Protein AF-A0A1D2M118-F1 (afdb_monomer_lite)

pLDDT: mean 83.75, std 15.16, range [32.19, 97.94]

Radius of gyration: 24.69 Å; chains: 1; bounding box: 47×60×62 Å

Sequence (241 aa):
MDPKCFQNDHAISVCCNVHGFVPYFYALPTVPISEENFITIVQELEQKLNEKVSTAVLNDFSLVHVHDYITNGFKPVVRIEGVEFCKVENSIFHFPTSRNWNKKALVLKIFVALPMFVTVTAKIVDNISDPCSFQNFETSITNNIRFLTDQKVNIPGCTWLELPAGKHFLRNENDGAMERESHCQVELDIHFCDISKLANQPTEIPPLRVLSFDLECRLVGTDNKHGQVIQIGAVVSTYGA

InterPro domains:
  IPR006133 DNA-directed DNA polymerase, family B, exonuclease domain [PF03104] (135-240)
  IPR012337 Ribonuclease H-like superfamily [SSF53098] (11-237)
  IPR050240 DNA polymerase type-B [PTHR10322] (12-240)

Structure (mmCIF, N/CA/C/O backbone):
data_AF-A0A1D2M118-F1
#
_entry.id   AF-A0A1D2M118-F1
#
loop_
_atom_site.group_PDB
_atom_site.id
_atom_site.type_symbol
_atom_site.label_atom_id
_atom_site.label_alt_id
_atom_site.label_comp_id
_atom_site.label_asym_id
_atom_site.label_entity_id
_atom_site.label_seq_id
_atom_site.pdbx_PDB_ins_code
_atom_site.Cartn_x
_atom_site.Cartn_y
_atom_site.Cartn_z
_atom_site.occupancy
_atom_site.B_iso_or_equiv
_atom_site.auth_seq_id
_atom_site.auth_comp_id
_atom_site.auth_asym_id
_atom_site.auth_atom_id
_atom_site.pdbx_PDB_model_num
ATOM 1 N N . MET A 1 1 ? -2.838 -24.108 -22.788 1.00 33.09 1 MET A N 1
ATOM 2 C CA . MET A 1 1 ? -2.057 -22.901 -23.118 1.00 33.09 1 MET A CA 1
ATOM 3 C C . MET A 1 1 ? -0.880 -22.914 -22.179 1.00 33.09 1 MET A C 1
ATOM 5 O O . MET A 1 1 ? -1.125 -22.975 -20.980 1.00 33.09 1 MET A O 1
ATOM 9 N N . ASP A 1 2 ? 0.342 -22.969 -22.705 1.00 32.19 2 ASP A N 1
ATOM 10 C CA . ASP A 1 2 ? 1.537 -22.879 -21.866 1.00 32.19 2 ASP A CA 1
ATOM 11 C C . ASP A 1 2 ? 1.453 -21.624 -20.992 1.00 32.19 2 ASP A C 1
ATOM 13 O O . ASP A 1 2 ? 0.989 -20.583 -21.484 1.00 32.19 2 ASP A O 1
ATOM 17 N N . PRO A 1 3 ? 1.842 -21.700 -19.706 1.00 42.94 3 PRO A N 1
ATOM 18 C CA . PRO A 1 3 ? 1.973 -20.505 -18.894 1.00 42.94 3 PRO A CA 1
ATOM 19 C C . PRO A 1 3 ? 2.904 -19.575 -19.664 1.00 42.94 3 PRO A C 1
ATOM 21 O O . PRO A 1 3 ? 4.032 -19.953 -19.980 1.00 42.94 3 PRO A O 1
ATOM 24 N N . LYS A 1 4 ? 2.415 -18.387 -20.042 1.00 48.38 4 LYS A N 1
ATOM 25 C CA . LYS A 1 4 ? 3.256 -17.335 -20.614 1.00 48.38 4 LYS A CA 1
ATOM 26 C C . LYS A 1 4 ? 4.243 -16.932 -19.527 1.00 48.38 4 LYS A C 1
ATOM 28 O O . LYS A 1 4 ? 4.007 -15.995 -18.774 1.00 48.38 4 LYS A O 1
ATOM 33 N N . CYS A 1 5 ? 5.318 -17.693 -19.398 1.00 48.81 5 CYS A N 1
ATOM 34 C CA . CYS A 1 5 ? 6.431 -17.316 -18.573 1.00 48.81 5 CYS A CA 1
ATOM 35 C C . CYS A 1 5 ? 7.051 -16.123 -19.292 1.00 48.81 5 CYS A C 1
ATOM 37 O O . CYS A 1 5 ? 7.513 -16.249 -20.426 1.00 48.81 5 CYS A O 1
ATOM 39 N N . PHE A 1 6 ? 7.064 -14.952 -18.662 1.00 55.16 6 PHE A N 1
ATOM 40 C CA . PHE A 1 6 ? 7.761 -13.773 -19.192 1.00 55.16 6 PHE A CA 1
ATOM 41 C C . PHE A 1 6 ? 9.300 -13.933 -19.134 1.00 55.16 6 PHE A C 1
ATOM 43 O O . PHE A 1 6 ? 10.032 -12.952 -19.101 1.00 55.16 6 PHE A O 1
ATOM 50 N N . GLN A 1 7 ? 9.776 -15.183 -19.115 1.00 48.81 7 GLN A N 1
ATOM 51 C CA . GLN A 1 7 ? 11.165 -15.628 -19.146 1.00 48.81 7 GLN A CA 1
ATOM 52 C C . GLN A 1 7 ? 11.737 -15.767 -20.562 1.00 48.81 7 GLN A C 1
ATOM 54 O O . GLN A 1 7 ? 12.909 -16.097 -20.690 1.00 48.81 7 GLN A O 1
ATOM 59 N N . ASN A 1 8 ? 10.947 -15.567 -21.622 1.00 47.09 8 ASN A N 1
ATOM 60 C CA . ASN A 1 8 ? 11.464 -15.718 -22.984 1.00 47.09 8 ASN A CA 1
ATOM 61 C C . ASN A 1 8 ? 12.605 -14.719 -23.258 1.00 47.09 8 ASN A C 1
ATOM 63 O O . ASN A 1 8 ? 12.609 -13.624 -22.698 1.00 47.09 8 ASN A O 1
ATOM 67 N N . ASP A 1 9 ? 13.502 -15.067 -24.190 1.00 50.91 9 ASP A N 1
ATOM 68 C CA . ASP A 1 9 ? 14.686 -14.316 -24.674 1.00 50.91 9 ASP A CA 1
ATOM 69 C C . ASP A 1 9 ? 14.432 -12.847 -25.099 1.00 50.91 9 ASP A C 1
ATOM 71 O O . ASP A 1 9 ? 15.331 -12.114 -25.518 1.00 50.91 9 ASP A O 1
ATOM 75 N N . HIS A 1 10 ? 13.189 -12.385 -24.999 1.00 60.66 10 HIS A N 1
ATOM 76 C CA . HIS A 1 10 ? 12.755 -11.021 -25.215 1.00 60.66 10 HIS A CA 1
ATOM 77 C C . HIS A 1 10 ? 12.141 -10.482 -23.921 1.00 60.66 10 HIS A C 1
ATOM 79 O O . HIS A 1 10 ? 11.034 -10.859 -23.547 1.00 60.66 10 HIS A O 1
ATOM 85 N N . ALA A 1 11 ? 12.849 -9.568 -23.252 1.00 75.94 11 ALA A N 1
ATOM 86 C CA . ALA A 1 11 ? 12.352 -8.865 -22.071 1.00 75.94 11 ALA A CA 1
ATOM 87 C C . ALA A 1 11 ? 11.036 -8.128 -22.391 1.00 75.94 11 ALA A C 1
ATOM 89 O O . ALA A 1 11 ? 11.057 -7.116 -23.102 1.00 75.94 11 ALA A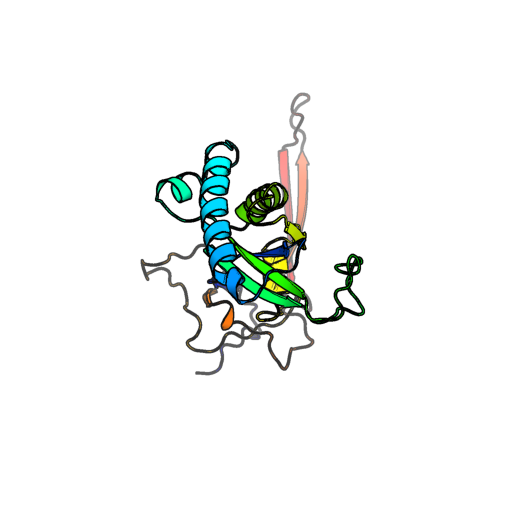 O 1
ATOM 90 N N . ILE A 1 12 ? 9.909 -8.635 -21.878 1.00 87.88 12 ILE A N 1
ATOM 91 C CA . ILE A 1 12 ? 8.587 -8.009 -22.002 1.00 87.88 12 ILE A CA 1
ATOM 92 C C . ILE A 1 12 ? 8.337 -7.135 -20.774 1.00 87.88 12 ILE A C 1
ATOM 94 O O . ILE A 1 12 ? 8.438 -7.607 -19.642 1.00 87.88 12 ILE A O 1
ATOM 98 N N . SER A 1 13 ? 7.981 -5.867 -20.981 1.00 91.19 13 SER A N 1
ATOM 99 C CA . SER A 1 13 ? 7.567 -4.991 -19.881 1.00 91.19 13 SER A CA 1
ATOM 100 C C . SER A 1 13 ? 6.125 -5.285 -19.460 1.00 91.19 13 SER A C 1
ATOM 102 O O . SER A 1 13 ? 5.216 -5.317 -20.294 1.00 91.19 13 SER A O 1
ATOM 104 N N . VAL A 1 14 ? 5.914 -5.482 -18.157 1.00 92.00 14 VAL A N 1
ATOM 105 C CA . VAL A 1 14 ? 4.612 -5.823 -17.570 1.00 92.00 14 VAL A CA 1
ATOM 106 C C . VAL A 1 14 ? 4.238 -4.785 -16.514 1.00 92.00 14 VAL A C 1
ATOM 108 O O . VAL A 1 14 ? 4.998 -4.557 -15.574 1.00 92.00 14 VAL A O 1
ATOM 111 N N . CYS A 1 15 ? 3.059 -4.183 -16.655 1.00 93.69 15 CYS A N 1
ATOM 112 C CA . CYS A 1 15 ? 2.398 -3.399 -15.619 1.00 93.69 15 CYS A CA 1
ATOM 113 C C . CYS A 1 15 ? 1.314 -4.266 -14.965 1.00 93.69 15 CYS A C 1
ATOM 115 O O . CYS A 1 15 ? 0.449 -4.815 -15.646 1.00 93.69 15 CYS A O 1
ATOM 117 N N . CYS A 1 16 ? 1.383 -4.419 -13.645 1.00 93.44 16 CYS A N 1
ATOM 118 C CA . CYS A 1 16 ? 0.435 -5.203 -12.863 1.00 93.44 16 CYS A CA 1
ATOM 119 C C . CYS A 1 16 ? -0.223 -4.291 -11.827 1.00 93.44 16 CYS A C 1
ATOM 121 O O . CYS A 1 16 ? 0.423 -3.865 -10.867 1.00 93.44 16 CYS A O 1
ATOM 123 N N . ASN A 1 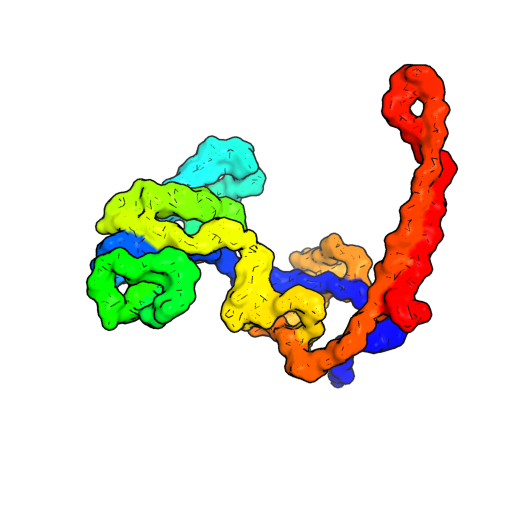17 ? -1.501 -3.994 -12.031 1.00 94.12 17 ASN A N 1
ATOM 124 C CA . ASN A 1 17 ? -2.325 -3.226 -11.112 1.00 94.12 17 ASN A CA 1
ATOM 125 C C . ASN A 1 17 ? -2.912 -4.169 -10.057 1.00 94.12 17 ASN A C 1
ATOM 127 O O . ASN A 1 17 ? -3.677 -5.082 -10.376 1.00 94.12 17 ASN A O 1
ATOM 131 N N . VAL A 1 18 ? -2.543 -3.960 -8.792 1.00 94.00 18 VAL A N 1
ATOM 132 C CA . VAL A 1 18 ? -2.997 -4.798 -7.676 1.00 94.00 18 VAL A CA 1
ATOM 133 C C . VAL A 1 18 ? -4.102 -4.092 -6.897 1.00 94.00 18 VAL A C 1
ATOM 135 O O . VAL A 1 18 ? -3.904 -2.993 -6.382 1.00 94.00 18 VAL A O 1
ATOM 138 N N . HIS A 1 19 ? -5.251 -4.754 -6.762 1.00 93.25 19 HIS A N 1
ATOM 139 C CA . HIS A 1 19 ? -6.473 -4.188 -6.183 1.00 93.25 19 HIS A CA 1
ATOM 140 C C . HIS A 1 19 ? -6.886 -4.853 -4.874 1.00 93.25 19 HIS A C 1
ATOM 142 O O . HIS A 1 19 ? -6.500 -5.983 -4.574 1.00 93.25 19 HIS A O 1
ATOM 148 N N . GLY A 1 20 ? -7.738 -4.164 -4.112 1.00 92.81 20 GLY A N 1
ATOM 149 C CA . GLY A 1 20 ? -8.412 -4.710 -2.927 1.00 92.81 20 GLY A CA 1
ATOM 150 C C . GLY A 1 20 ? -7.605 -4.649 -1.627 1.00 92.81 20 GLY A C 1
ATOM 151 O O . GLY A 1 20 ? -8.122 -5.027 -0.575 1.00 92.81 20 GLY A O 1
ATOM 152 N N . PHE A 1 21 ? -6.366 -4.150 -1.660 1.00 94.62 21 PHE A N 1
ATOM 153 C CA . PHE A 1 21 ? -5.579 -3.944 -0.449 1.00 94.62 21 PHE A CA 1
ATOM 154 C C . PHE A 1 21 ? -6.014 -2.663 0.272 1.00 94.62 21 PHE A C 1
ATOM 156 O O . PHE A 1 21 ? -5.840 -1.559 -0.243 1.00 94.62 21 PHE A O 1
ATOM 163 N N . VAL A 1 22 ? -6.573 -2.811 1.473 1.00 94.75 22 VAL A N 1
ATOM 164 C CA . VAL A 1 22 ? -7.069 -1.684 2.274 1.00 94.75 22 VAL A CA 1
ATOM 165 C C . VAL A 1 22 ? -6.002 -1.264 3.292 1.00 94.75 22 VAL A C 1
ATOM 167 O O . VAL A 1 22 ? -5.586 -2.108 4.092 1.00 94.75 22 VAL A O 1
ATOM 170 N N . PRO A 1 23 ? -5.578 0.013 3.309 1.00 95.12 23 PRO A N 1
ATOM 171 C CA . PRO A 1 23 ? -4.625 0.523 4.289 1.00 95.12 23 PRO A CA 1
ATOM 172 C C . PRO A 1 23 ? -5.112 0.338 5.726 1.00 95.12 23 PRO A C 1
ATOM 174 O O . PRO A 1 23 ? -6.297 0.498 6.024 1.00 95.12 23 PRO A O 1
ATOM 177 N N . TYR A 1 24 ? -4.189 0.046 6.640 1.00 95.31 24 TYR A N 1
ATOM 178 C CA . TYR A 1 24 ? -4.510 -0.103 8.055 1.00 95.31 24 TYR A CA 1
ATOM 179 C C . TYR A 1 24 ? -3.331 0.245 8.967 1.00 95.31 24 TYR A C 1
ATOM 181 O O . TYR A 1 24 ? -2.169 0.224 8.557 1.00 95.31 24 TYR A O 1
ATOM 189 N N . PHE A 1 25 ? -3.647 0.500 10.233 1.00 93.81 25 PHE A N 1
ATOM 190 C CA . PHE A 1 25 ? -2.689 0.606 11.334 1.00 93.81 25 PHE A CA 1
ATOM 191 C C . PHE A 1 25 ? -3.264 -0.050 12.595 1.00 93.81 25 PHE A C 1
ATOM 193 O O . PHE A 1 25 ? -4.415 -0.499 12.599 1.00 93.81 25 PHE A O 1
ATOM 200 N N . TYR A 1 26 ? -2.459 -0.135 13.653 1.00 91.62 26 TYR A N 1
ATOM 201 C CA . TYR A 1 26 ? -2.864 -0.767 14.904 1.00 91.62 26 TYR A CA 1
ATOM 202 C C . TYR A 1 26 ? -3.033 0.262 16.021 1.00 91.62 26 TYR A C 1
ATOM 204 O O . TYR A 1 26 ? -2.269 1.220 16.118 1.00 91.62 26 TYR A O 1
ATOM 212 N N . ALA A 1 27 ? -4.011 0.036 16.891 1.00 90.06 27 ALA A N 1
ATOM 213 C CA . ALA A 1 27 ? -4.242 0.824 18.093 1.00 90.06 27 ALA A CA 1
ATOM 214 C C . ALA A 1 27 ? -4.505 -0.109 19.280 1.00 90.06 27 ALA A C 1
ATOM 216 O O . ALA A 1 27 ? -5.357 -0.995 19.219 1.00 90.06 27 ALA A O 1
ATOM 217 N N . LEU A 1 28 ? -3.766 0.076 20.369 1.00 86.56 28 LEU A N 1
ATOM 218 C CA . LEU A 1 28 ? -3.908 -0.710 21.591 1.00 86.56 28 LEU A CA 1
ATOM 219 C C . LEU A 1 28 ? -4.746 0.064 22.617 1.00 86.56 28 LEU A C 1
ATOM 221 O O . LEU A 1 28 ? -4.373 1.185 22.961 1.00 86.56 28 LEU A O 1
ATOM 225 N N . PRO A 1 29 ? -5.833 -0.511 23.153 1.00 85.19 29 PRO A N 1
ATOM 226 C CA . PRO A 1 29 ? -6.550 0.073 24.282 1.00 85.19 29 PRO A CA 1
ATOM 227 C C . PRO A 1 29 ? -5.652 0.163 25.525 1.00 85.19 29 PRO A C 1
ATOM 229 O O . PRO A 1 29 ? -4.962 -0.793 25.877 1.00 85.19 29 PRO A O 1
ATOM 232 N N . THR A 1 30 ? -5.678 1.287 26.242 1.00 81.69 30 THR A N 1
ATOM 233 C CA . THR A 1 30 ? -4.885 1.459 27.479 1.00 81.69 30 THR A CA 1
ATOM 234 C C . THR A 1 30 ? -5.447 0.683 28.678 1.00 81.69 30 THR A C 1
ATOM 236 O O . THR A 1 30 ? -4.761 0.513 29.695 1.00 81.69 30 THR A O 1
ATOM 239 N N . VAL A 1 31 ? -6.695 0.221 28.567 1.00 79.12 31 VAL A N 1
ATOM 240 C CA . VAL A 1 31 ? -7.429 -0.573 29.556 1.00 79.12 31 VAL A CA 1
ATOM 241 C C . VAL A 1 31 ? -7.991 -1.814 28.854 1.00 79.12 31 VAL A C 1
ATOM 243 O O . VAL A 1 31 ? -8.460 -1.689 27.722 1.00 79.12 31 VAL A O 1
ATOM 246 N N . PRO A 1 32 ? -7.963 -3.003 29.492 1.00 75.50 32 PRO A N 1
ATOM 247 C CA . PRO A 1 32 ? -8.576 -4.192 28.922 1.00 75.50 32 PRO A CA 1
ATOM 248 C C . PRO A 1 32 ? -10.040 -3.976 28.539 1.00 75.50 32 PRO A C 1
ATOM 250 O O . PRO A 1 32 ? -10.849 -3.581 29.377 1.00 75.50 32 PRO A O 1
ATOM 253 N N . ILE A 1 33 ? -10.376 -4.288 27.290 1.00 77.50 33 ILE A N 1
ATOM 254 C CA . ILE A 1 33 ? -11.760 -4.338 26.821 1.00 77.50 33 ILE A CA 1
ATOM 255 C C . ILE A 1 33 ? -12.294 -5.748 27.093 1.00 77.50 33 ILE A C 1
ATOM 257 O O . ILE A 1 33 ? -11.670 -6.731 26.690 1.00 77.50 33 ILE A O 1
ATOM 261 N N . SER A 1 34 ? -13.424 -5.856 27.796 1.00 78.31 34 SER A N 1
ATOM 262 C CA . SER A 1 34 ? -14.125 -7.132 27.964 1.00 78.31 34 SER A CA 1
ATOM 263 C C . SER A 1 34 ? -14.760 -7.574 26.644 1.00 78.31 34 SER A C 1
ATOM 265 O O . SER A 1 34 ? -15.209 -6.741 25.858 1.00 78.31 34 SER A O 1
ATOM 267 N N . GLU A 1 35 ? -14.847 -8.886 26.414 1.00 77.94 35 GLU A N 1
ATOM 268 C CA . GLU A 1 35 ? -15.464 -9.441 25.198 1.00 77.94 35 GLU A CA 1
ATOM 269 C C . GLU A 1 35 ? -16.919 -8.977 25.020 1.00 77.94 35 GLU A C 1
ATOM 271 O O . GLU A 1 35 ? -17.329 -8.653 23.909 1.00 77.94 35 GLU A O 1
ATOM 276 N N . GLU A 1 36 ? -17.672 -8.851 26.119 1.00 81.94 36 GLU A N 1
ATOM 277 C CA . GLU A 1 36 ? -19.070 -8.393 26.115 1.00 81.94 36 GLU A CA 1
ATOM 278 C C . GLU A 1 36 ? -19.231 -6.956 25.598 1.00 81.94 36 GLU A C 1
ATOM 280 O O . GLU A 1 36 ? -20.175 -6.662 24.869 1.00 81.94 36 GLU A O 1
ATOM 285 N N . ASN A 1 37 ? -18.292 -6.064 25.932 1.00 83.81 37 ASN A N 1
ATOM 286 C CA . ASN A 1 37 ? -18.357 -4.653 25.541 1.00 83.81 37 ASN A CA 1
ATOM 287 C C . ASN A 1 37 ? -17.619 -4.364 24.230 1.00 83.81 37 ASN A C 1
ATOM 289 O O . ASN A 1 37 ? -17.711 -3.251 23.710 1.00 83.81 37 ASN A O 1
ATOM 293 N N . PHE A 1 38 ? -16.879 -5.337 23.695 1.00 85.62 38 PHE A N 1
ATOM 294 C CA . PHE A 1 38 ? -16.002 -5.138 22.547 1.00 85.62 38 PHE A CA 1
ATOM 295 C C . PHE A 1 38 ? -16.752 -4.622 21.319 1.00 85.62 38 PHE A C 1
ATOM 297 O O . PHE A 1 38 ? -16.343 -3.630 20.721 1.00 85.62 38 PHE A O 1
ATOM 304 N N . ILE A 1 39 ? -17.870 -5.264 20.974 1.00 87.81 39 ILE A N 1
ATOM 305 C CA . ILE A 1 39 ? -18.662 -4.909 19.790 1.00 87.81 39 ILE A CA 1
ATOM 306 C C . ILE A 1 39 ? -19.190 -3.477 19.913 1.00 87.81 39 ILE A C 1
ATOM 308 O O . ILE A 1 39 ? -19.024 -2.687 18.987 1.00 87.81 39 ILE A O 1
ATOM 312 N N . THR A 1 40 ? -19.761 -3.127 21.067 1.00 90.44 40 THR A N 1
ATOM 313 C CA . THR A 1 40 ? -20.303 -1.788 21.332 1.00 90.44 40 THR A CA 1
ATOM 314 C C . THR A 1 40 ? -19.212 -0.722 21.259 1.00 90.44 40 THR A C 1
ATOM 316 O O . THR A 1 40 ? -19.365 0.266 20.548 1.00 90.44 40 THR A O 1
ATOM 319 N N . ILE A 1 41 ? -18.068 -0.955 21.913 1.00 88.31 41 ILE A N 1
ATOM 320 C CA . ILE A 1 41 ? -16.928 -0.027 21.902 1.00 88.31 41 ILE A CA 1
ATOM 321 C C . ILE A 1 41 ? -16.395 0.179 20.482 1.00 88.31 41 ILE A C 1
ATOM 323 O O . ILE A 1 41 ? -16.096 1.307 20.094 1.00 88.31 41 ILE A O 1
ATOM 327 N N . VAL A 1 42 ? -16.276 -0.894 19.697 1.00 91.06 42 VAL A N 1
ATOM 328 C CA . VAL A 1 42 ? -15.803 -0.816 18.311 1.00 91.06 42 VAL A CA 1
ATOM 329 C C . VAL A 1 42 ? -16.779 -0.032 17.435 1.00 91.06 42 VAL A C 1
ATOM 331 O O . VAL A 1 42 ? -16.337 0.815 16.661 1.00 91.06 42 VAL A O 1
ATOM 334 N N . GLN A 1 43 ? -18.086 -0.260 17.577 1.00 91.88 43 GLN A N 1
ATOM 335 C CA . GLN A 1 43 ? -19.113 0.469 16.827 1.00 91.88 43 GLN A CA 1
ATOM 336 C C . GLN A 1 43 ? -19.120 1.965 17.167 1.00 91.88 43 GLN A C 1
ATOM 338 O O . GLN A 1 43 ? -19.115 2.802 16.261 1.00 91.88 43 GLN A O 1
ATOM 343 N N . GLU A 1 44 ? -19.067 2.311 18.456 1.00 92.94 44 GLU A N 1
ATOM 344 C CA . GLU A 1 44 ? -18.979 3.703 18.912 1.00 92.94 44 GLU A CA 1
ATOM 345 C C . GLU A 1 44 ? -17.694 4.381 18.418 1.00 92.94 44 GLU A C 1
ATOM 347 O O . GLU A 1 44 ? -17.724 5.522 17.945 1.00 92.94 44 GLU A O 1
ATOM 352 N N . LEU A 1 45 ? -16.559 3.677 18.483 1.00 92.88 45 LEU A N 1
ATOM 353 C CA . LEU A 1 45 ? -15.279 4.179 17.997 1.00 92.88 45 LEU A CA 1
ATOM 354 C C . LEU A 1 45 ? -15.303 4.402 16.482 1.00 92.88 45 LEU A C 1
ATOM 356 O O . LEU A 1 45 ? -14.858 5.450 16.019 1.00 92.88 45 LEU A O 1
ATOM 360 N N . GLU A 1 46 ? -15.827 3.452 15.707 1.00 94.75 46 GLU A N 1
ATOM 361 C CA . GLU A 1 46 ? -15.926 3.561 14.251 1.00 94.75 46 GLU A CA 1
ATOM 362 C C . GLU A 1 46 ? -16.796 4.754 13.838 1.00 94.75 46 GLU A C 1
ATOM 364 O O . GLU A 1 46 ? -16.402 5.523 12.955 1.00 94.75 46 GLU A O 1
ATOM 369 N N . GLN A 1 47 ? -17.941 4.957 14.496 1.00 94.31 47 GLN A N 1
ATOM 370 C CA . GLN A 1 47 ? -18.797 6.117 14.250 1.00 94.31 47 GLN A CA 1
ATOM 371 C C . GLN A 1 47 ? -18.054 7.424 14.563 1.00 94.31 47 GLN A C 1
ATOM 373 O O . GLN A 1 47 ? -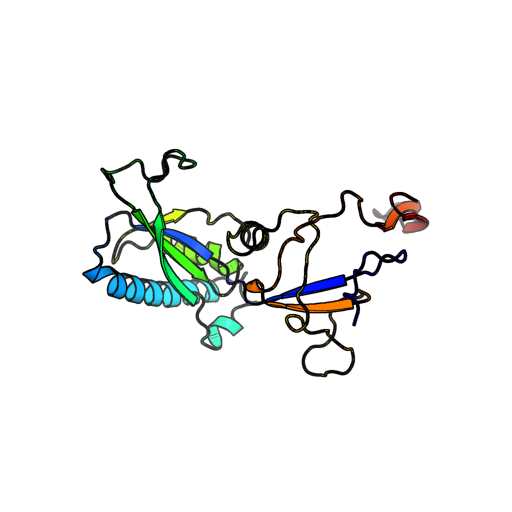17.952 8.310 13.711 1.00 94.31 47 GLN A O 1
ATOM 378 N N . LYS A 1 48 ? -17.467 7.519 15.760 1.00 95.00 48 LYS A N 1
ATOM 379 C CA . LYS A 1 48 ? -16.756 8.714 16.228 1.00 95.00 48 LYS A CA 1
ATOM 380 C C . LYS A 1 48 ? -15.554 9.059 15.351 1.00 95.00 48 LYS A C 1
ATOM 382 O O . LYS A 1 48 ? -15.296 10.236 15.091 1.00 95.00 48 LYS A O 1
ATOM 387 N N . LEU A 1 49 ? -14.808 8.052 14.894 1.00 95.81 49 LEU A N 1
ATOM 388 C CA . LEU A 1 49 ? -13.694 8.255 13.975 1.00 95.81 49 LEU A CA 1
ATOM 389 C C . LEU A 1 49 ? -14.183 8.732 12.614 1.00 95.81 49 LEU A C 1
ATOM 391 O O . LEU A 1 49 ? -13.619 9.687 12.092 1.00 95.81 49 LEU A O 1
ATOM 395 N N . ASN A 1 50 ? -15.241 8.141 12.060 1.00 96.56 50 ASN A N 1
ATOM 396 C CA . ASN A 1 50 ? -15.787 8.597 10.785 1.00 96.56 50 ASN A CA 1
ATOM 397 C C . ASN A 1 50 ? -16.236 10.066 10.841 1.00 96.56 50 ASN A C 1
ATOM 399 O O . ASN A 1 50 ? -15.888 10.831 9.943 1.00 96.56 50 ASN A O 1
ATOM 403 N N . GLU A 1 51 ? -16.915 10.494 11.907 1.00 95.75 51 GLU A N 1
ATOM 404 C CA . GLU A 1 51 ? -17.335 11.892 12.095 1.00 95.75 51 GLU A CA 1
ATOM 405 C C . GLU A 1 51 ? -16.133 12.850 12.223 1.00 95.75 51 GLU A C 1
ATOM 407 O O . GLU A 1 51 ? -16.029 13.853 11.503 1.00 95.75 51 GLU A O 1
ATOM 412 N N . LYS A 1 52 ? -15.184 12.532 13.117 1.00 96.19 52 LYS A N 1
ATOM 413 C CA . LYS A 1 52 ? -14.022 13.393 13.386 1.00 96.19 52 LYS A CA 1
ATOM 414 C C . LYS A 1 52 ? -13.040 13.446 12.219 1.00 96.19 52 LYS A C 1
ATOM 416 O O . LYS A 1 52 ? -12.532 14.523 11.918 1.00 96.19 52 LYS A O 1
ATOM 421 N N . VAL A 1 53 ? -12.766 12.313 11.569 1.00 96.31 53 VAL A N 1
ATOM 422 C CA . VAL A 1 53 ? -11.852 12.244 10.419 1.00 96.31 53 VAL A CA 1
ATOM 423 C C . VAL A 1 53 ? -12.454 12.992 9.238 1.00 96.31 53 VAL A C 1
ATOM 425 O O . VAL A 1 53 ? -11.755 13.803 8.644 1.00 96.31 53 VAL A O 1
ATOM 428 N N . SER A 1 54 ? -13.746 12.809 8.948 1.00 96.38 54 SER A N 1
ATOM 429 C CA . SER A 1 54 ? -14.424 13.556 7.878 1.00 96.38 54 SER A CA 1
ATOM 430 C C . SER A 1 54 ? -14.322 15.064 8.101 1.00 96.38 54 SER A C 1
ATOM 432 O O . SER A 1 54 ? -13.918 15.799 7.205 1.00 96.38 54 SER A O 1
ATOM 434 N N . THR A 1 55 ? -14.589 15.521 9.328 1.00 96.19 55 THR A N 1
ATOM 435 C CA . THR A 1 55 ? -14.460 16.940 9.695 1.00 96.19 55 THR A CA 1
ATOM 436 C C . THR A 1 55 ? -13.021 17.442 9.551 1.00 96.19 55 THR A C 1
ATOM 438 O O . THR A 1 55 ? -12.791 18.523 9.014 1.00 96.19 55 THR A O 1
ATOM 441 N N . ALA A 1 56 ? -12.034 16.665 10.006 1.00 95.56 56 ALA A N 1
ATOM 442 C CA . ALA A 1 56 ? -10.625 17.040 9.904 1.00 95.56 56 ALA A CA 1
ATOM 443 C C . ALA A 1 56 ? -10.147 17.123 8.447 1.00 95.56 56 ALA A C 1
ATOM 445 O O . ALA A 1 56 ? -9.427 18.055 8.107 1.00 95.56 56 ALA A O 1
ATOM 446 N N . VAL A 1 57 ? -10.573 16.189 7.590 1.00 95.06 57 VAL A N 1
ATOM 447 C CA . VAL A 1 57 ? -10.236 16.175 6.158 1.00 95.06 57 VAL A CA 1
ATOM 448 C C . VAL A 1 57 ? -10.841 17.382 5.444 1.00 95.06 57 VAL A C 1
ATOM 450 O O . VAL A 1 57 ? -10.131 18.062 4.709 1.00 95.06 57 VAL A O 1
ATOM 453 N N . LEU A 1 58 ? -12.117 17.692 5.696 1.00 94.94 58 LEU A N 1
ATOM 454 C CA . LEU A 1 58 ? -12.798 18.839 5.083 1.00 94.94 58 LEU A CA 1
ATOM 455 C C . LEU A 1 58 ? -12.217 20.193 5.527 1.00 94.94 58 LEU A C 1
ATOM 457 O O . LEU A 1 58 ? -12.234 21.149 4.758 1.00 94.94 58 LEU A O 1
ATOM 461 N N . ASN A 1 59 ? -11.667 20.275 6.740 1.00 95.06 59 ASN A N 1
ATOM 462 C CA . ASN A 1 59 ? -11.020 21.489 7.246 1.00 95.06 59 ASN A CA 1
ATOM 463 C C . ASN A 1 59 ? -9.559 21.650 6.788 1.00 95.06 59 ASN A C 1
ATOM 465 O O . ASN A 1 59 ? -8.977 22.720 6.971 1.00 95.06 59 ASN A O 1
ATOM 469 N N . ASP A 1 60 ? -8.948 20.608 6.223 1.00 93.75 60 ASP A N 1
ATOM 470 C CA . ASP A 1 60 ? -7.566 20.642 5.754 1.00 93.75 60 ASP A CA 1
ATOM 471 C C . ASP A 1 60 ? -7.507 20.999 4.262 1.00 93.75 60 ASP A C 1
ATOM 473 O O . ASP A 1 60 ? -7.837 20.198 3.383 1.00 93.75 60 ASP A O 1
ATOM 477 N N . PHE A 1 61 ? -7.036 22.213 3.965 1.00 91.81 61 PHE A N 1
ATOM 478 C CA . PHE A 1 61 ? -6.878 22.703 2.594 1.00 91.81 61 PHE A CA 1
ATOM 479 C C . PHE A 1 61 ? -5.871 21.892 1.763 1.00 91.81 61 PHE A C 1
ATOM 481 O O . PHE A 1 61 ? -5.961 21.885 0.536 1.00 91.81 61 PHE A O 1
ATOM 488 N N . SER A 1 62 ? -4.927 21.183 2.391 1.00 92.38 62 SER A N 1
ATOM 489 C CA . SER A 1 62 ? -3.992 20.309 1.668 1.00 92.38 62 SER A CA 1
ATOM 490 C C . SER A 1 62 ? -4.661 19.032 1.137 1.00 92.38 62 SER A C 1
ATOM 492 O O . SER A 1 62 ? -4.144 18.387 0.222 1.00 92.38 62 SER A O 1
ATOM 494 N N . LEU A 1 63 ? -5.848 18.697 1.656 1.00 91.25 63 LEU A N 1
ATOM 495 C CA . LEU A 1 63 ? -6.622 17.503 1.319 1.00 91.25 63 LEU A CA 1
ATOM 496 C C . LEU A 1 63 ? -7.819 17.794 0.400 1.00 91.25 63 LEU A C 1
ATOM 498 O O . LEU A 1 63 ? -8.669 16.928 0.218 1.00 91.25 63 LEU A O 1
ATOM 502 N N . VAL A 1 64 ? -7.877 18.972 -0.233 1.00 92.06 64 VAL A N 1
ATOM 503 C CA . VAL A 1 64 ? -8.988 19.370 -1.127 1.00 92.06 64 VAL A CA 1
ATOM 504 C C . VAL A 1 64 ? -9.276 18.338 -2.222 1.00 92.06 64 VAL A C 1
ATOM 506 O O . VAL A 1 64 ? -10.432 18.069 -2.526 1.00 92.06 64 VAL A O 1
ATOM 509 N N . HIS A 1 65 ? -8.245 17.690 -2.766 1.00 91.31 65 HIS A N 1
ATOM 510 C CA . HIS A 1 65 ? -8.382 16.667 -3.809 1.00 91.31 65 HIS A CA 1
ATOM 511 C C . HIS A 1 65 ? -9.149 15.403 -3.366 1.00 91.31 65 HIS A C 1
ATOM 513 O O . HIS A 1 65 ? -9.528 14.603 -4.215 1.00 91.31 65 HIS A O 1
ATOM 519 N N . VAL A 1 66 ? -9.388 15.215 -2.061 1.00 92.94 66 VAL A N 1
ATOM 520 C CA . VAL A 1 66 ? -10.215 14.125 -1.513 1.00 92.94 66 VAL A CA 1
ATOM 521 C C . VAL A 1 66 ? -11.478 14.620 -0.805 1.00 92.94 66 VAL A C 1
ATOM 523 O O . VAL A 1 66 ? -12.187 13.820 -0.197 1.00 92.94 66 VAL A O 1
ATOM 526 N N . HIS A 1 67 ? -11.805 15.915 -0.880 1.00 93.06 67 HIS A N 1
ATOM 527 C CA . HIS A 1 67 ? -13.047 16.437 -0.295 1.00 93.06 67 HIS A CA 1
ATOM 528 C C . HIS A 1 67 ? -14.276 15.800 -0.936 1.00 93.06 67 HIS A C 1
ATOM 530 O O . HIS A 1 67 ? -15.177 15.389 -0.209 1.00 93.06 67 HIS A O 1
ATOM 536 N N . ASP A 1 68 ? -14.258 15.610 -2.258 1.00 93.75 68 ASP A N 1
ATOM 537 C CA . ASP A 1 68 ? -15.341 14.959 -3.003 1.00 93.75 68 ASP A CA 1
ATOM 538 C C . ASP A 1 68 ? -15.636 13.542 -2.499 1.00 93.75 68 ASP A C 1
ATOM 540 O O . ASP A 1 68 ? -16.780 13.095 -2.495 1.00 93.75 68 ASP A O 1
ATOM 544 N N . TYR A 1 69 ? -14.622 12.823 -2.012 1.00 93.25 69 TYR A N 1
ATOM 545 C CA . TYR A 1 69 ? -14.824 11.508 -1.407 1.00 93.25 69 TYR A CA 1
ATOM 546 C C . TYR A 1 69 ? -15.702 11.615 -0.148 1.00 93.25 69 TYR A C 1
ATOM 548 O O . TYR A 1 69 ? -16.663 10.869 0.026 1.00 93.25 69 TYR A O 1
ATOM 556 N N . ILE A 1 70 ? -15.422 12.585 0.720 1.00 94.50 70 ILE A N 1
ATOM 557 C CA . ILE A 1 70 ? -16.181 12.773 1.961 1.00 94.50 70 ILE A CA 1
ATOM 558 C C . ILE A 1 70 ? -17.572 13.361 1.681 1.00 94.50 70 ILE A C 1
ATOM 560 O O . ILE A 1 70 ? -18.556 12.903 2.260 1.00 94.50 70 ILE A O 1
ATOM 564 N N . THR A 1 71 ? -17.689 14.341 0.781 1.00 93.06 71 THR A N 1
ATOM 565 C CA . THR A 1 71 ? -18.974 14.995 0.469 1.00 93.06 71 THR A CA 1
ATOM 566 C C . THR A 1 71 ? -19.955 14.063 -0.243 1.00 93.06 71 THR A C 1
ATOM 568 O O . THR A 1 71 ? -21.159 14.181 -0.026 1.00 93.06 71 THR A O 1
ATOM 571 N N . ASN A 1 72 ? -19.460 13.080 -1.001 1.00 94.69 72 ASN A N 1
ATOM 572 C CA . ASN A 1 72 ? -20.274 12.006 -1.581 1.00 94.69 72 ASN A CA 1
ATOM 573 C C . ASN A 1 72 ? -20.726 10.946 -0.554 1.00 94.69 72 ASN A C 1
ATOM 575 O O . ASN A 1 72 ? -21.372 9.964 -0.919 1.00 94.69 72 ASN A O 1
ATOM 579 N N . GLY A 1 73 ? -20.411 11.129 0.732 1.00 91.75 73 GLY A N 1
ATOM 580 C CA . GLY A 1 73 ? -20.868 10.264 1.819 1.00 91.75 73 GLY A CA 1
ATOM 581 C C . GLY A 1 73 ? -20.030 9.002 2.018 1.00 91.75 73 GLY A C 1
ATOM 582 O O . GLY A 1 73 ? -20.456 8.097 2.741 1.00 91.75 73 GLY A O 1
ATOM 583 N N . PHE A 1 74 ? -18.846 8.912 1.405 1.00 94.56 74 PHE A N 1
ATOM 584 C CA . PHE A 1 74 ? -17.958 7.782 1.643 1.00 94.56 74 PHE A CA 1
ATOM 585 C C . PHE A 1 74 ? -17.281 7.887 3.013 1.00 94.56 74 PHE A C 1
ATOM 587 O O . PHE A 1 74 ? -16.838 8.948 3.455 1.00 94.56 74 PHE A O 1
ATOM 594 N N . LYS A 1 75 ? -17.173 6.743 3.692 1.00 95.44 75 LYS A N 1
ATOM 595 C CA . LYS A 1 75 ? -16.585 6.650 5.030 1.00 95.44 75 LYS A CA 1
ATOM 596 C C . LYS A 1 75 ? -15.051 6.623 4.957 1.00 95.44 75 LYS A C 1
ATOM 598 O O . LYS A 1 75 ? -14.508 5.789 4.224 1.00 95.44 75 LYS A O 1
ATOM 603 N N . PRO A 1 76 ? -14.327 7.483 5.702 1.00 95.88 76 PRO A N 1
ATOM 604 C CA . PRO A 1 76 ? -12.867 7.419 5.766 1.00 95.88 76 PRO A CA 1
ATOM 605 C C . PRO A 1 76 ? -12.348 6.203 6.548 1.00 95.88 76 PRO A C 1
ATOM 607 O O . PRO A 1 76 ? -11.314 5.648 6.172 1.00 95.88 76 PRO A O 1
ATOM 610 N N . VAL A 1 77 ? -13.051 5.766 7.601 1.00 96.94 77 VAL A N 1
ATOM 611 C CA . VAL A 1 77 ? -12.749 4.530 8.341 1.00 96.94 77 VAL A CA 1
ATOM 612 C C . VAL A 1 77 ? -13.676 3.430 7.842 1.00 96.94 77 VAL A C 1
ATOM 614 O O . VAL A 1 77 ? -14.895 3.526 7.977 1.00 96.94 77 VAL A O 1
ATOM 617 N N . VAL A 1 78 ? -13.083 2.398 7.242 1.00 95.56 78 VAL A N 1
ATOM 618 C CA . VAL A 1 78 ? -13.806 1.330 6.534 1.00 95.56 78 VAL A CA 1
ATOM 619 C C . VAL A 1 78 ? -14.334 0.286 7.507 1.00 95.56 78 VAL A C 1
ATOM 621 O O . VAL A 1 78 ? -15.456 -0.178 7.342 1.00 95.56 78 VAL A O 1
ATOM 624 N N . ARG A 1 79 ? -13.497 -0.121 8.468 1.00 95.25 79 ARG A N 1
ATOM 625 C CA . ARG A 1 79 ? -13.838 -1.077 9.529 1.00 95.25 79 ARG A CA 1
ATOM 626 C C . ARG A 1 79 ? -12.747 -1.127 10.591 1.00 95.25 79 ARG A C 1
ATOM 628 O O . ARG A 1 79 ? -11.597 -0.760 10.333 1.00 95.25 79 ARG A O 1
ATOM 635 N N . ILE A 1 80 ? -13.092 -1.666 11.751 1.00 94.94 80 ILE A N 1
ATOM 636 C CA . ILE A 1 80 ? -12.156 -1.944 12.840 1.00 94.94 80 ILE A CA 1
ATOM 637 C C . ILE A 1 80 ? -12.280 -3.421 13.221 1.00 94.94 80 ILE A C 1
ATOM 639 O O . ILE A 1 80 ? -13.375 -3.919 13.465 1.00 94.94 80 ILE A O 1
ATOM 643 N N . GLU A 1 81 ? -11.154 -4.128 13.266 1.00 92.44 81 GLU A N 1
ATOM 644 C CA . GLU A 1 81 ? -11.092 -5.547 13.626 1.00 92.44 81 GLU A CA 1
ATOM 645 C C . GLU A 1 81 ? -10.311 -5.734 14.931 1.00 92.44 81 GLU A C 1
ATOM 647 O O . GLU A 1 81 ? -9.279 -5.101 15.144 1.00 92.44 81 GLU A O 1
ATOM 652 N N . GLY A 1 82 ? -10.778 -6.627 15.804 1.00 88.69 82 GLY A N 1
ATOM 653 C CA . GLY A 1 82 ? -10.010 -7.072 16.965 1.00 88.69 82 GLY A CA 1
ATOM 654 C C . GLY A 1 82 ? -9.024 -8.158 16.560 1.00 88.69 82 GLY A C 1
ATOM 655 O O . GLY A 1 82 ? -9.419 -9.164 15.976 1.00 88.69 82 GLY A O 1
ATOM 656 N N . VAL A 1 83 ? -7.750 -7.969 16.878 1.00 85.44 83 VAL A N 1
ATOM 657 C CA . VAL A 1 83 ? -6.692 -8.949 16.637 1.00 85.44 83 VAL A CA 1
ATOM 658 C C . VAL A 1 83 ? -5.981 -9.272 17.945 1.00 85.44 83 VAL A C 1
ATOM 660 O O . VAL A 1 83 ? -5.584 -8.388 18.705 1.00 85.44 83 VAL A O 1
ATOM 663 N N . GLU A 1 84 ? -5.830 -10.561 18.229 1.00 77.69 84 GLU A N 1
ATOM 664 C CA . GLU A 1 84 ? -5.099 -11.014 19.407 1.00 77.69 84 GLU A CA 1
ATOM 665 C C . GLU A 1 84 ? -3.599 -11.022 19.118 1.00 77.69 84 GLU A C 1
ATOM 667 O O . GLU A 1 84 ? -3.119 -11.777 18.271 1.00 77.69 84 GLU A O 1
ATOM 672 N N . PHE A 1 85 ? -2.838 -10.234 19.872 1.00 68.38 85 PHE A N 1
ATOM 673 C CA . PHE A 1 85 ? -1.389 -10.369 19.907 1.00 68.38 85 PHE A CA 1
ATOM 674 C C . PHE A 1 85 ? -1.023 -11.345 21.030 1.00 68.38 85 PHE A C 1
ATOM 676 O O . PHE A 1 85 ? -1.261 -11.097 22.218 1.00 68.38 85 PHE A O 1
ATOM 683 N N . CYS A 1 86 ? -0.453 -12.492 20.653 1.00 53.47 86 CYS A N 1
ATOM 684 C CA . CYS A 1 86 ? 0.177 -13.398 21.607 1.00 53.47 86 CYS A CA 1
ATOM 685 C C . CYS A 1 86 ? 1.418 -12.729 22.209 1.00 53.47 86 CYS A C 1
ATOM 687 O O . CYS A 1 86 ? 2.104 -11.967 21.531 1.00 53.47 86 CYS A O 1
ATOM 689 N N . LYS A 1 87 ? 1.687 -13.033 23.485 1.00 52.69 87 LYS A N 1
ATOM 690 C CA . LYS A 1 87 ? 2.827 -12.556 24.278 1.00 52.69 87 LYS A CA 1
ATOM 691 C C . LYS A 1 87 ? 4.089 -12.466 23.413 1.00 52.69 87 LYS A C 1
ATOM 693 O O . LYS A 1 87 ? 4.653 -13.484 23.017 1.00 52.69 87 LYS A O 1
ATOM 698 N N . VAL A 1 88 ? 4.502 -11.242 23.101 1.00 49.00 88 VAL A N 1
ATOM 699 C CA . VAL A 1 88 ? 5.686 -11.003 22.286 1.00 49.00 88 VAL A CA 1
ATOM 700 C C . VAL A 1 88 ? 6.883 -11.032 23.231 1.00 49.00 88 VAL A C 1
ATOM 702 O O . VAL A 1 88 ? 7.227 -10.022 23.838 1.00 49.00 88 VAL A O 1
ATOM 705 N N . GLU A 1 89 ? 7.521 -12.193 23.386 1.00 47.41 89 GLU A N 1
ATOM 706 C CA . GLU A 1 89 ? 8.820 -12.281 24.082 1.00 47.41 89 GLU A CA 1
ATOM 707 C C . GLU A 1 89 ? 9.893 -11.414 23.392 1.00 47.41 89 GLU A C 1
ATOM 709 O O . GLU A 1 89 ? 10.892 -11.068 24.007 1.00 47.41 89 GLU A O 1
ATOM 714 N N . ASN A 1 90 ? 9.619 -10.960 22.163 1.00 43.81 90 ASN A N 1
ATOM 715 C CA . ASN A 1 90 ? 10.442 -10.049 21.373 1.00 43.81 90 ASN A CA 1
ATOM 716 C C . ASN A 1 90 ? 9.641 -8.842 20.848 1.00 43.81 90 ASN A C 1
ATOM 718 O O . ASN A 1 90 ? 9.720 -8.525 19.660 1.00 43.81 90 ASN A O 1
ATOM 722 N N . SER A 1 91 ? 8.799 -8.204 21.677 1.00 50.22 91 SER A N 1
ATOM 723 C CA . SER A 1 91 ? 8.153 -6.955 21.247 1.00 50.22 91 SER A CA 1
ATOM 724 C C . SER A 1 91 ? 9.232 -5.945 20.897 1.00 50.22 91 SER A C 1
ATOM 726 O O . SER A 1 91 ? 10.051 -5.591 21.751 1.00 50.22 91 SER A O 1
ATOM 728 N N . ILE A 1 92 ? 9.229 -5.474 19.650 1.00 57.94 92 ILE A N 1
ATOM 729 C CA . ILE A 1 92 ? 10.032 -4.325 19.257 1.00 57.94 92 ILE A CA 1
ATOM 730 C C . ILE A 1 92 ? 9.470 -3.162 20.078 1.00 57.94 92 ILE A C 1
ATOM 732 O O . ILE A 1 92 ? 8.406 -2.635 19.771 1.00 57.94 92 ILE A O 1
ATOM 736 N N . PHE A 1 93 ? 10.182 -2.794 21.146 1.00 53.84 93 PHE A N 1
ATOM 737 C CA . PHE A 1 93 ? 9.882 -1.647 22.008 1.00 53.84 93 PHE A CA 1
ATOM 738 C C . PHE A 1 93 ? 8.832 -1.835 23.126 1.00 53.84 93 PHE A C 1
ATOM 740 O O . PHE A 1 93 ? 7.967 -0.983 23.305 1.00 53.84 93 PHE A O 1
ATOM 747 N N . HIS A 1 94 ? 8.941 -2.877 23.966 1.00 51.19 94 HIS A N 1
ATOM 748 C CA . HIS A 1 94 ? 8.235 -2.917 25.272 1.00 51.19 94 HIS A CA 1
ATOM 749 C C . HIS A 1 94 ? 6.695 -2.753 25.183 1.00 51.19 94 HIS A C 1
ATOM 751 O O . HIS A 1 94 ? 6.021 -2.351 26.133 1.00 51.19 94 HIS A O 1
ATOM 757 N N . PHE A 1 95 ? 6.116 -3.096 24.036 1.00 53.50 95 PHE A N 1
ATOM 758 C CA . PHE A 1 95 ? 4.687 -3.044 23.755 1.00 53.50 95 PHE A CA 1
ATOM 759 C C . PHE A 1 95 ? 4.127 -4.471 23.909 1.00 53.50 95 PHE A C 1
ATOM 761 O O . PHE A 1 95 ? 4.365 -5.279 23.014 1.00 53.50 95 PHE A O 1
ATOM 768 N N . PRO A 1 96 ? 3.475 -4.885 25.017 1.00 55.50 96 PRO A 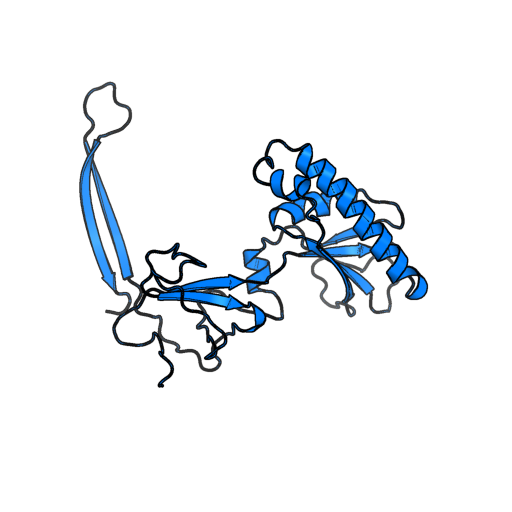N 1
ATOM 769 C CA . PRO A 1 96 ? 2.978 -4.154 26.179 1.00 55.50 96 PRO A CA 1
ATOM 770 C C . PRO A 1 96 ? 3.618 -4.689 27.481 1.00 55.50 96 PRO A C 1
ATOM 772 O O . PRO A 1 96 ? 3.087 -5.589 28.126 1.00 55.50 96 PRO A O 1
ATOM 775 N N . THR A 1 97 ? 4.771 -4.175 27.908 1.00 46.88 97 THR A N 1
ATOM 776 C CA . THR A 1 97 ? 5.355 -4.557 29.216 1.00 46.88 97 THR A CA 1
ATOM 777 C C . THR A 1 97 ? 4.837 -3.705 30.372 1.00 46.88 97 THR A C 1
ATOM 779 O O . THR A 1 97 ? 5.159 -3.971 31.527 1.00 46.88 97 THR A O 1
ATOM 782 N N . SER A 1 98 ? 4.021 -2.686 30.096 1.00 48.44 98 SER A N 1
ATOM 783 C CA . SER A 1 98 ? 3.406 -1.861 31.132 1.00 48.44 98 SER A CA 1
ATOM 784 C C . SER A 1 98 ? 1.985 -2.354 31.410 1.00 48.44 98 SER A C 1
ATOM 786 O O . SER A 1 98 ? 1.105 -2.182 30.575 1.00 48.44 98 SER A O 1
ATOM 788 N N . ARG A 1 99 ? 1.784 -2.920 32.612 1.00 50.50 99 ARG A N 1
ATOM 789 C CA . ARG A 1 99 ? 0.530 -3.418 33.229 1.00 50.50 99 ARG A CA 1
ATOM 790 C C . ARG A 1 99 ? 0.218 -4.902 33.003 1.00 50.50 99 ARG A C 1
ATOM 792 O O . ARG A 1 99 ? -0.555 -5.234 32.123 1.00 50.50 99 ARG A O 1
ATOM 799 N N . ASN A 1 100 ? 0.750 -5.771 33.874 1.00 46.69 100 ASN A N 1
ATOM 800 C CA . ASN A 1 100 ? 0.173 -7.059 34.326 1.00 46.69 100 ASN A CA 1
ATOM 801 C C . ASN A 1 100 ? -0.581 -7.934 33.300 1.00 46.69 100 ASN A C 1
ATOM 803 O O . ASN A 1 100 ? -1.493 -8.681 33.662 1.00 46.69 100 ASN A O 1
ATOM 807 N N . TRP A 1 101 ? -0.203 -7.899 32.026 1.00 51.28 101 TRP A N 1
ATOM 808 C CA . TRP A 1 101 ? -0.911 -8.628 30.990 1.00 51.28 101 TRP A CA 1
ATOM 809 C C . TRP A 1 101 ? -0.248 -9.990 30.772 1.00 51.28 101 TRP A C 1
ATOM 811 O O . TRP A 1 101 ? 0.448 -10.235 29.794 1.00 51.28 101 TRP A O 1
ATOM 821 N N . ASN A 1 102 ? -0.478 -10.916 31.705 1.00 47.53 102 ASN A N 1
ATOM 822 C CA . ASN A 1 102 ? -0.016 -12.310 31.613 1.00 47.53 102 ASN A CA 1
ATOM 823 C C . ASN A 1 102 ? -0.779 -13.145 30.548 1.00 47.53 102 ASN A C 1
ATOM 825 O O . ASN A 1 102 ? -0.684 -14.371 30.548 1.00 47.53 102 ASN A O 1
ATOM 829 N N . LYS A 1 103 ? -1.566 -12.508 29.666 1.00 55.59 103 LYS A N 1
ATOM 830 C CA . LYS A 1 103 ? -2.484 -13.132 28.688 1.00 55.59 103 LYS A CA 1
ATOM 831 C C . LYS A 1 103 ? -2.304 -12.547 27.270 1.00 55.59 103 LYS A C 1
ATOM 833 O O . LYS A 1 103 ? -1.410 -11.745 27.037 1.00 55.59 103 LYS A O 1
ATOM 838 N N . LYS A 1 104 ? -3.105 -12.973 26.291 1.00 62.44 104 LYS A N 1
ATOM 839 C CA . LYS A 1 104 ? -3.148 -12.363 24.948 1.00 62.44 104 LYS A CA 1
ATOM 840 C C . LYS A 1 104 ? -3.723 -10.948 25.036 1.00 62.44 104 LYS A C 1
ATOM 842 O O . LYS A 1 104 ? -4.724 -10.776 25.730 1.00 62.44 104 LYS A O 1
ATOM 847 N N . ALA A 1 105 ? -3.106 -9.959 24.392 1.00 69.56 105 ALA A N 1
ATOM 848 C CA . ALA A 1 105 ? -3.611 -8.584 24.374 1.00 69.56 105 ALA A CA 1
ATOM 849 C C . ALA A 1 105 ? -4.481 -8.361 23.132 1.00 69.56 105 ALA A C 1
ATOM 851 O O . ALA A 1 105 ? -4.083 -8.722 22.023 1.00 69.56 105 ALA A O 1
ATOM 852 N N . LEU A 1 106 ? -5.661 -7.773 23.326 1.00 78.56 106 LEU A N 1
ATOM 853 C CA . LEU A 1 106 ? -6.553 -7.403 22.234 1.00 78.56 106 LEU A CA 1
ATOM 854 C C . LEU A 1 106 ? -6.105 -6.059 21.656 1.00 78.56 106 LEU A C 1
ATOM 856 O O . LEU A 1 106 ? -6.108 -5.046 22.354 1.00 78.56 106 LEU A O 1
ATOM 860 N N . VAL A 1 107 ? -5.713 -6.062 20.389 1.00 85.44 107 VAL A N 1
ATOM 861 C CA . VAL A 1 107 ? -5.300 -4.875 19.637 1.00 85.44 107 VAL A CA 1
ATOM 862 C C . VAL A 1 107 ? -6.345 -4.604 18.564 1.00 85.44 107 VAL A C 1
ATOM 864 O O . VAL A 1 107 ? -6.909 -5.530 17.986 1.00 85.44 107 VAL A O 1
ATOM 867 N N . LEU A 1 108 ? -6.616 -3.336 18.286 1.00 90.38 108 LEU A N 1
ATOM 868 C CA . LEU A 1 108 ? -7.506 -2.933 17.208 1.00 90.38 108 LEU A CA 1
ATOM 869 C C . LEU A 1 108 ? -6.706 -2.744 15.923 1.00 90.38 108 LEU A C 1
ATOM 871 O O . LEU A 1 108 ? -5.736 -1.991 15.896 1.00 90.38 108 LEU A O 1
ATOM 875 N N . LYS A 1 109 ? -7.127 -3.401 14.847 1.00 93.56 109 LYS A N 1
ATOM 876 C CA . LYS A 1 109 ? -6.667 -3.164 13.480 1.00 93.56 109 LYS A CA 1
ATOM 877 C C . LYS A 1 109 ? -7.669 -2.234 12.799 1.00 93.56 109 LYS A C 1
ATOM 879 O O . LYS A 1 109 ? -8.791 -2.638 12.502 1.00 93.56 109 LYS A O 1
ATOM 884 N N . ILE A 1 110 ? -7.276 -0.982 12.588 1.00 95.69 110 ILE A N 1
ATOM 885 C CA . ILE A 1 110 ? -8.139 0.068 12.036 1.00 95.69 110 ILE A CA 1
ATOM 886 C C . ILE A 1 110 ? -7.856 0.188 10.541 1.00 95.69 110 ILE A C 1
ATOM 888 O O . ILE A 1 110 ? -6.750 0.563 10.153 1.00 95.69 110 ILE A O 1
ATOM 892 N N . PHE A 1 111 ? -8.852 -0.118 9.710 1.00 96.81 111 PHE A N 1
ATOM 893 C CA . PHE A 1 111 ? -8.772 0.005 8.257 1.00 96.81 111 PHE A CA 1
ATOM 894 C C . PHE A 1 111 ? -9.333 1.348 7.799 1.00 96.81 111 PHE A C 1
ATOM 896 O O . PHE A 1 111 ? -10.438 1.740 8.181 1.00 96.81 111 PHE A O 1
ATOM 903 N N . VAL A 1 112 ? -8.596 2.029 6.929 1.00 96.75 112 VAL A N 1
ATOM 904 C CA . VAL A 1 112 ? -8.987 3.320 6.354 1.00 96.75 112 VAL A CA 1
ATOM 905 C C . VAL A 1 112 ? -9.071 3.222 4.838 1.00 96.75 112 VAL A C 1
ATOM 907 O O . VAL A 1 112 ? -8.398 2.398 4.227 1.00 96.75 112 VAL A O 1
ATOM 910 N N . ALA A 1 113 ? -9.903 4.058 4.225 1.00 95.50 113 ALA A N 1
ATOM 911 C CA . ALA A 1 113 ? -10.187 3.962 2.796 1.00 95.50 113 ALA A CA 1
ATOM 912 C C . ALA A 1 113 ? -8.984 4.331 1.919 1.00 95.50 113 ALA A C 1
ATOM 914 O O . ALA A 1 113 ? -8.724 3.675 0.914 1.00 95.50 113 ALA A O 1
ATOM 915 N N . LEU A 1 114 ? -8.240 5.369 2.313 1.00 94.06 114 LEU A N 1
ATOM 916 C CA . LEU A 1 114 ? -7.101 5.897 1.564 1.00 94.06 114 LEU A CA 1
ATOM 917 C C . LEU A 1 114 ? -5.845 5.934 2.445 1.00 94.06 114 LEU A C 1
ATOM 919 O O . LEU A 1 114 ? -5.949 6.267 3.628 1.00 94.06 114 LEU A O 1
ATOM 923 N N . PRO A 1 115 ? -4.640 5.681 1.891 1.00 93.44 115 PRO A N 1
ATOM 924 C CA . PRO A 1 115 ? -3.388 5.699 2.652 1.00 93.44 115 PRO A CA 1
ATOM 925 C C . PRO A 1 115 ? -3.167 6.984 3.455 1.00 93.44 115 PRO A C 1
ATOM 927 O O . PRO A 1 115 ? -2.698 6.947 4.588 1.00 93.44 115 PRO A O 1
ATOM 930 N N . MET A 1 116 ? -3.549 8.129 2.889 1.00 91.38 116 MET A N 1
ATOM 931 C CA . MET A 1 116 ? -3.389 9.430 3.537 1.00 91.38 116 MET A CA 1
ATOM 932 C C . MET A 1 116 ? -4.257 9.606 4.792 1.00 91.38 116 MET A C 1
ATOM 934 O O . MET A 1 116 ? -3.894 10.364 5.691 1.00 91.38 116 MET A O 1
ATOM 938 N N . PHE A 1 117 ? -5.371 8.873 4.899 1.00 95.31 117 PHE A N 1
ATOM 939 C CA . PHE A 1 117 ? -6.227 8.913 6.082 1.00 95.31 117 PHE A CA 1
ATOM 940 C C . PHE A 1 117 ? -5.599 8.209 7.285 1.00 95.31 117 PHE A C 1
ATOM 942 O O . PHE A 1 117 ? -6.037 8.473 8.402 1.00 95.31 117 PHE A O 1
ATOM 949 N N . VAL A 1 118 ? -4.555 7.385 7.109 1.00 95.12 118 VAL A N 1
ATOM 950 C CA . VAL A 1 118 ? -3.846 6.739 8.229 1.00 95.12 118 VAL A CA 1
ATOM 951 C C . VAL A 1 118 ? -3.320 7.795 9.200 1.00 95.12 118 VAL A C 1
ATOM 953 O O . VAL A 1 118 ? -3.630 7.743 10.386 1.00 95.12 118 VAL A O 1
ATOM 956 N N . THR A 1 119 ? -2.601 8.804 8.701 1.00 93.06 119 THR A N 1
ATOM 957 C CA . THR A 1 119 ? -1.991 9.848 9.540 1.00 93.06 119 THR A CA 1
ATOM 958 C C . THR A 1 119 ? -3.036 10.694 10.266 1.00 93.06 119 THR A C 1
ATOM 960 O O . THR A 1 119 ? -2.865 11.018 11.441 1.00 93.06 119 THR A O 1
ATOM 963 N N . VAL A 1 120 ? -4.124 11.058 9.579 1.00 94.75 120 VAL A N 1
ATOM 964 C CA . VAL A 1 120 ? -5.211 11.865 10.161 1.00 94.75 120 VAL A CA 1
ATOM 965 C C . VAL A 1 120 ? -5.956 11.062 11.228 1.00 94.75 120 VAL A C 1
ATOM 967 O O . VAL A 1 120 ? -6.154 11.544 12.342 1.00 94.75 120 VAL A O 1
ATOM 970 N N . THR A 1 121 ? -6.309 9.814 10.915 1.00 95.88 121 THR A N 1
ATOM 971 C CA . THR A 1 121 ? -7.033 8.920 11.827 1.00 95.88 121 THR A CA 1
ATOM 972 C C . THR A 1 121 ? -6.190 8.598 13.054 1.00 95.88 121 THR A C 1
ATOM 974 O O . THR A 1 121 ? -6.691 8.721 14.164 1.00 95.88 121 THR A O 1
ATOM 977 N N . ALA A 1 122 ? -4.903 8.283 12.885 1.00 94.69 122 ALA A N 1
ATOM 978 C CA . ALA A 1 122 ? -3.978 8.043 13.990 1.00 94.69 122 ALA A CA 1
ATOM 979 C C . ALA A 1 122 ? -3.942 9.227 14.972 1.00 94.69 122 ALA A C 1
ATOM 981 O O . ALA A 1 122 ? -4.193 9.049 16.163 1.00 94.69 122 ALA A O 1
ATOM 982 N N . LYS A 1 123 ? -3.743 10.457 14.475 1.00 94.19 123 LYS A N 1
ATOM 983 C CA . LYS A 1 123 ? -3.754 11.665 15.322 1.00 94.19 123 LYS A CA 1
ATOM 984 C C . LYS A 1 123 ? -5.063 11.828 16.095 1.00 94.19 123 LYS A C 1
ATOM 986 O O . LYS A 1 123 ? -5.051 12.285 17.234 1.00 94.19 123 LYS A O 1
ATOM 991 N N . ILE A 1 124 ? -6.197 11.494 15.482 1.00 94.94 124 ILE A N 1
ATOM 992 C CA . ILE A 1 124 ? -7.502 11.576 16.143 1.00 94.94 124 ILE A CA 1
ATOM 993 C C . ILE A 1 124 ? -7.641 10.481 17.205 1.00 94.94 124 ILE A C 1
ATOM 995 O O . ILE A 1 124 ? -8.103 10.787 18.301 1.00 94.94 124 ILE A O 1
ATOM 999 N N . VAL A 1 125 ? -7.211 9.249 16.913 1.00 93.81 125 VAL A N 1
ATOM 1000 C CA . VAL A 1 125 ? -7.222 8.112 17.850 1.00 93.81 125 VAL A CA 1
ATOM 1001 C C . VAL A 1 125 ? -6.423 8.423 19.117 1.00 93.81 125 VAL A C 1
ATOM 1003 O O . VAL A 1 125 ? -6.939 8.197 20.209 1.00 93.81 125 VAL A O 1
ATOM 1006 N N . ASP A 1 126 ? -5.234 9.024 18.997 1.00 90.31 126 ASP A N 1
ATOM 1007 C CA . ASP A 1 126 ? -4.407 9.407 20.159 1.00 90.31 126 ASP A CA 1
ATOM 1008 C C . ASP A 1 126 ? -5.104 10.430 21.080 1.00 90.31 126 ASP A C 1
ATOM 1010 O O . ASP A 1 126 ? -4.800 10.518 22.267 1.00 90.31 126 ASP A O 1
ATOM 1014 N N . ASN A 1 127 ? -6.062 11.199 20.547 1.00 90.81 127 ASN A N 1
ATOM 1015 C CA . ASN A 1 127 ? -6.822 12.216 21.280 1.00 90.81 127 ASN A CA 1
ATOM 1016 C C . ASN A 1 127 ? -8.224 11.743 21.710 1.00 90.81 127 ASN A C 1
ATOM 1018 O O . ASN A 1 127 ? -9.039 12.547 22.174 1.00 90.81 127 ASN A O 1
ATOM 1022 N N . ILE A 1 128 ? -8.556 10.462 21.530 1.00 89.12 128 ILE A N 1
ATOM 1023 C CA . ILE A 1 128 ? -9.814 9.886 22.011 1.00 89.12 128 ILE A CA 1
ATOM 1024 C C . ILE A 1 128 ? -9.609 9.325 23.420 1.00 89.12 128 ILE A C 1
ATOM 1026 O O . ILE A 1 128 ? -8.715 8.521 23.659 1.00 89.12 128 ILE A O 1
ATOM 1030 N N . SER A 1 129 ? -10.464 9.752 24.352 1.00 85.44 129 SER A N 1
ATOM 1031 C CA . SER A 1 129 ? -10.520 9.248 25.731 1.00 85.44 129 SER A CA 1
ATOM 1032 C C . SER A 1 129 ? -11.760 8.397 26.020 1.00 85.44 129 SER A C 1
ATOM 1034 O O . SER A 1 129 ? -11.681 7.495 26.845 1.00 85.44 129 SER A O 1
ATOM 1036 N N . ASP A 1 130 ? -12.874 8.663 25.328 1.00 80.19 130 ASP A N 1
ATOM 1037 C CA . ASP A 1 130 ? -14.127 7.901 25.434 1.00 80.19 130 ASP A CA 1
ATOM 1038 C C . ASP A 1 130 ? -14.353 7.040 24.182 1.00 80.19 130 ASP A C 1
ATOM 1040 O O . ASP A 1 130 ? -14.278 7.597 23.074 1.00 80.19 130 ASP A O 1
ATOM 1044 N N . PRO A 1 131 ? -14.694 5.744 24.314 1.00 73.00 131 PRO A N 1
ATOM 1045 C CA . PRO A 1 131 ? -14.990 5.029 25.568 1.00 73.00 131 PRO A CA 1
ATOM 1046 C C . PRO A 1 131 ? -13.738 4.565 26.339 1.00 73.00 131 PRO A C 1
ATOM 1048 O O . PRO A 1 131 ? -13.820 4.223 27.515 1.00 73.00 131 PRO A O 1
ATOM 1051 N N . CYS A 1 132 ? -12.573 4.559 25.692 1.00 81.06 132 CYS A N 1
ATOM 1052 C CA . CYS A 1 132 ? -11.273 4.359 26.328 1.00 81.06 132 CYS A CA 1
ATOM 1053 C C . CYS A 1 132 ? -10.182 5.094 25.540 1.00 81.06 132 CYS A C 1
ATOM 1055 O O . CYS A 1 132 ? -10.399 5.484 24.391 1.00 81.06 132 CYS A O 1
ATOM 1057 N N . SER A 1 133 ? -9.003 5.268 26.140 1.00 87.06 133 SER A N 1
ATOM 1058 C CA . SER A 1 133 ? -7.840 5.794 25.425 1.00 87.06 133 SER A CA 1
ATOM 1059 C C . SER A 1 133 ? -7.065 4.700 24.704 1.00 87.06 133 SER A C 1
ATOM 1061 O O . SER A 1 133 ? -7.084 3.531 25.104 1.00 87.06 133 SER A O 1
ATOM 1063 N N . PHE A 1 134 ? -6.365 5.096 23.645 1.00 87.50 134 PHE A N 1
ATOM 1064 C CA . PHE A 1 134 ? -5.626 4.198 22.769 1.00 87.50 134 PHE A CA 1
ATOM 1065 C C . PHE A 1 134 ? -4.174 4.647 22.616 1.00 87.50 134 PHE A C 1
ATOM 1067 O O . PHE A 1 134 ? -3.861 5.829 22.720 1.00 87.50 134 PHE A O 1
ATOM 1074 N N . GLN A 1 135 ? -3.296 3.686 22.352 1.00 86.94 135 GLN A N 1
ATOM 1075 C CA . GLN A 1 135 ? -1.917 3.909 21.952 1.00 86.94 135 GLN A CA 1
ATOM 1076 C C . GLN A 1 135 ? -1.729 3.381 20.531 1.00 86.94 135 GLN A C 1
ATOM 1078 O O . GLN A 1 135 ? -1.858 2.179 20.284 1.00 86.94 135 GLN A O 1
ATOM 1083 N N . ASN A 1 136 ? -1.410 4.275 19.603 1.00 88.06 136 ASN A N 1
ATOM 1084 C CA . ASN A 1 136 ? -1.122 3.913 18.222 1.00 88.06 136 ASN A CA 1
ATOM 1085 C C . ASN A 1 136 ? 0.165 3.087 18.074 1.00 88.06 136 ASN A C 1
ATOM 1087 O O . ASN A 1 136 ? 1.146 3.281 18.794 1.00 88.06 136 ASN A O 1
ATOM 1091 N N . PHE A 1 137 ? 0.176 2.204 17.077 1.00 82.75 137 PHE A N 1
ATOM 1092 C CA . PHE A 1 137 ? 1.310 1.368 16.702 1.00 82.75 137 PHE A CA 1
ATOM 1093 C C . PHE A 1 137 ? 1.415 1.234 15.174 1.00 82.75 137 PHE A C 1
ATOM 1095 O O . PHE A 1 137 ? 0.412 1.128 14.466 1.00 82.75 137 PHE A O 1
ATOM 1102 N N . GLU A 1 138 ? 2.654 1.262 14.671 1.00 80.38 138 GLU A N 1
ATOM 1103 C CA . GLU A 1 138 ? 3.009 1.180 13.243 1.00 80.38 138 GLU A CA 1
ATOM 1104 C C . GLU A 1 138 ? 2.239 2.129 12.300 1.00 80.38 138 GLU A C 1
ATOM 1106 O O . GLU A 1 138 ? 1.938 1.797 11.150 1.00 80.38 138 GLU A O 1
ATOM 1111 N N . THR A 1 139 ? 1.947 3.341 12.763 1.00 83.69 139 THR A N 1
ATOM 1112 C CA . THR A 1 139 ? 1.279 4.382 11.965 1.00 83.69 139 THR A CA 1
ATOM 1113 C C . THR A 1 139 ? 2.190 5.039 10.928 1.00 83.69 139 THR A C 1
ATOM 1115 O O . THR A 1 139 ? 1.701 5.685 10.007 1.00 83.69 139 THR A O 1
ATOM 1118 N N . SER A 1 140 ? 3.509 4.879 11.055 1.00 85.62 140 SER A N 1
ATOM 1119 C CA . SER A 1 140 ? 4.513 5.456 10.153 1.00 85.62 140 SER A CA 1
ATOM 1120 C C . SER A 1 140 ? 4.856 4.573 8.949 1.00 85.62 140 SER A C 1
ATOM 1122 O O . SER A 1 140 ? 5.575 5.021 8.056 1.00 85.62 140 SER A O 1
ATOM 1124 N N . ILE A 1 141 ? 4.369 3.328 8.905 1.00 88.94 141 ILE A N 1
ATOM 1125 C CA . ILE A 1 141 ? 4.637 2.417 7.788 1.00 88.94 141 ILE A CA 1
ATOM 1126 C C . ILE A 1 141 ? 3.784 2.839 6.594 1.00 88.94 141 ILE A C 1
ATOM 1128 O O . ILE A 1 141 ? 2.556 2.865 6.658 1.00 88.94 141 ILE A O 1
ATOM 1132 N N . THR A 1 142 ? 4.441 3.149 5.482 1.00 90.56 142 THR A N 1
ATOM 1133 C CA . THR A 1 142 ? 3.779 3.537 4.237 1.00 90.56 142 THR A CA 1
ATOM 1134 C C . THR A 1 142 ? 2.995 2.365 3.637 1.00 90.56 142 THR A C 1
ATOM 1136 O O . THR A 1 142 ? 3.385 1.203 3.766 1.00 90.56 142 THR A O 1
ATOM 1139 N N . ASN A 1 143 ? 1.889 2.654 2.941 1.00 91.75 143 ASN A N 1
ATOM 1140 C CA . ASN A 1 143 ? 0.973 1.618 2.441 1.00 91.75 143 ASN A CA 1
ATOM 1141 C C . ASN A 1 143 ? 1.634 0.612 1.479 1.00 91.75 143 ASN A C 1
ATOM 1143 O O . ASN A 1 143 ? 1.265 -0.555 1.463 1.00 91.75 143 ASN A O 1
ATOM 1147 N N . ASN A 1 144 ? 2.641 1.038 0.714 1.00 92.06 144 ASN A N 1
ATOM 1148 C CA . ASN A 1 144 ? 3.426 0.160 -0.159 1.00 92.06 144 ASN A CA 1
ATOM 1149 C C . ASN A 1 144 ? 4.265 -0.856 0.635 1.00 92.06 144 ASN A C 1
ATOM 1151 O O . ASN A 1 144 ? 4.227 -2.045 0.340 1.00 92.06 144 ASN A O 1
ATOM 1155 N N . ILE A 1 145 ? 4.988 -0.417 1.669 1.00 92.50 145 ILE A N 1
ATOM 1156 C CA . ILE A 1 145 ? 5.757 -1.317 2.539 1.00 92.50 145 ILE A CA 1
ATOM 1157 C C . ILE A 1 145 ? 4.808 -2.227 3.307 1.00 92.50 145 ILE A C 1
ATOM 1159 O O . ILE A 1 145 ? 5.066 -3.423 3.428 1.00 92.50 145 ILE A O 1
ATOM 1163 N N . ARG A 1 146 ? 3.679 -1.684 3.772 1.00 91.88 146 ARG A N 1
ATOM 1164 C CA . ARG A 1 146 ? 2.623 -2.459 4.415 1.00 91.88 146 ARG A CA 1
ATOM 1165 C C . ARG A 1 146 ? 2.097 -3.570 3.509 1.00 91.88 146 ARG A C 1
ATOM 1167 O O . ARG A 1 146 ? 2.007 -4.701 3.959 1.00 91.88 146 ARG A O 1
ATOM 1174 N N . PHE A 1 147 ? 1.799 -3.259 2.252 1.00 92.88 147 PHE A N 1
ATOM 1175 C CA . PHE A 1 147 ? 1.376 -4.235 1.253 1.00 92.88 147 PHE A CA 1
ATOM 1176 C C . PHE A 1 147 ? 2.420 -5.340 1.048 1.00 92.88 147 PHE A C 1
ATOM 1178 O O . PHE A 1 147 ? 2.081 -6.513 1.122 1.00 92.88 147 PHE A O 1
ATOM 1185 N N . LEU A 1 148 ? 3.695 -4.983 0.863 1.00 92.38 148 LEU A N 1
ATOM 1186 C CA . LEU A 1 148 ? 4.773 -5.955 0.636 1.00 92.38 148 LEU A CA 1
ATOM 1187 C C . LEU A 1 148 ? 5.029 -6.865 1.851 1.00 92.38 148 LEU A C 1
ATOM 1189 O O . LEU A 1 148 ? 5.410 -8.023 1.689 1.00 92.38 148 LEU A O 1
ATOM 1193 N N . THR A 1 149 ? 4.819 -6.352 3.066 1.00 90.50 149 THR A N 1
ATOM 1194 C CA . THR A 1 149 ? 5.119 -7.054 4.328 1.00 90.50 149 THR A CA 1
ATOM 1195 C C . THR A 1 149 ? 3.906 -7.693 5.000 1.00 90.50 149 THR A C 1
ATOM 1197 O O . THR A 1 149 ? 4.084 -8.449 5.956 1.00 90.50 149 THR A O 1
ATOM 1200 N N . ASP A 1 150 ? 2.682 -7.414 4.535 1.00 90.00 150 ASP A N 1
ATOM 1201 C CA . ASP A 1 150 ? 1.469 -8.029 5.077 1.00 90.00 150 ASP A CA 1
ATOM 1202 C C . ASP A 1 150 ? 1.581 -9.552 4.968 1.00 90.00 150 ASP A C 1
ATOM 1204 O O . ASP A 1 150 ? 2.000 -10.086 3.943 1.00 90.00 150 ASP A O 1
ATOM 1208 N N . GLN A 1 151 ? 1.207 -10.259 6.034 1.00 81.19 151 GLN A N 1
ATOM 1209 C CA . GLN A 1 151 ? 1.377 -11.710 6.125 1.00 81.19 151 GLN A CA 1
ATOM 1210 C C . GLN A 1 151 ? 0.675 -12.475 5.000 1.00 81.19 151 GLN A C 1
ATOM 1212 O O . GLN A 1 151 ? 1.127 -13.559 4.640 1.00 81.19 151 GLN A O 1
ATOM 1217 N N . LYS A 1 152 ? -0.424 -11.936 4.457 1.00 83.25 152 LYS A N 1
ATOM 1218 C CA . LYS A 1 152 ? -1.152 -12.564 3.350 1.00 83.25 152 LYS A CA 1
ATOM 1219 C C . LYS A 1 152 ? -0.429 -12.401 2.018 1.00 83.25 152 LYS A C 1
ATOM 1221 O O . LYS A 1 152 ? -0.596 -13.251 1.154 1.00 83.25 152 LYS A O 1
ATOM 1226 N N . VAL A 1 153 ? 0.340 -11.326 1.859 1.00 85.69 153 VAL A N 1
ATOM 1227 C CA . VAL A 1 153 ? 1.049 -10.994 0.619 1.00 85.69 153 VAL A CA 1
ATOM 1228 C C . VAL A 1 153 ? 2.482 -11.522 0.682 1.00 85.69 153 VAL A C 1
ATOM 1230 O O . VAL A 1 153 ? 2.856 -12.380 -0.112 1.00 85.69 153 VAL A O 1
ATOM 1233 N N . ASN A 1 154 ? 3.265 -11.057 1.662 1.00 88.94 154 ASN A N 1
ATOM 1234 C CA . ASN A 1 154 ? 4.644 -11.465 1.935 1.00 88.94 154 ASN A CA 1
ATOM 1235 C C . ASN A 1 154 ? 5.519 -11.523 0.666 1.00 88.94 154 ASN A C 1
ATOM 1237 O O . ASN A 1 154 ? 6.058 -12.570 0.294 1.00 88.94 154 ASN A O 1
ATOM 1241 N N . ILE A 1 155 ? 5.639 -10.376 -0.005 1.00 90.62 155 ILE A N 1
ATOM 1242 C CA . ILE A 1 155 ? 6.408 -10.206 -1.239 1.00 90.62 155 ILE A CA 1
ATOM 1243 C C . ILE A 1 155 ? 7.616 -9.308 -0.940 1.00 90.62 155 ILE A C 1
ATOM 1245 O O . ILE A 1 155 ? 7.474 -8.087 -0.852 1.00 90.62 155 ILE A O 1
ATOM 1249 N N . PRO A 1 156 ? 8.826 -9.874 -0.800 1.00 88.19 156 PRO A N 1
ATOM 1250 C CA . PRO A 1 156 ? 10.050 -9.086 -0.742 1.00 88.19 156 PRO A CA 1
ATOM 1251 C C . PRO A 1 156 ? 10.314 -8.348 -2.061 1.00 88.19 156 PRO A C 1
ATOM 1253 O O . PRO A 1 156 ? 9.816 -8.721 -3.125 1.00 88.19 156 PRO A O 1
ATOM 1256 N N . GLY A 1 157 ? 11.161 -7.319 -2.009 1.00 88.38 157 GLY A N 1
ATOM 1257 C CA . GLY A 1 157 ? 11.642 -6.648 -3.218 1.00 88.38 157 GLY A CA 1
ATOM 1258 C C . GLY A 1 157 ? 12.379 -7.606 -4.163 1.00 88.38 157 GLY A C 1
ATOM 1259 O O . GLY A 1 157 ? 12.926 -8.619 -3.726 1.00 88.38 157 GLY A O 1
ATOM 1260 N N . CYS A 1 158 ? 12.394 -7.274 -5.458 1.00 87.94 158 CYS A N 1
ATOM 1261 C CA . CYS A 1 158 ? 13.128 -8.006 -6.502 1.00 87.94 158 CYS A CA 1
ATOM 1262 C C . CYS A 1 158 ? 12.841 -9.519 -6.532 1.00 87.94 158 CYS A C 1
ATOM 1264 O O . CYS A 1 158 ? 13.745 -10.329 -6.716 1.00 87.94 158 CYS A O 1
ATOM 1266 N N . THR A 1 159 ? 11.582 -9.896 -6.316 1.00 89.38 159 THR A N 1
ATOM 1267 C CA . THR A 1 159 ? 11.137 -11.289 -6.241 1.00 89.38 159 THR A CA 1
ATOM 1268 C C . THR A 1 159 ? 10.344 -11.674 -7.488 1.00 89.38 159 THR A C 1
ATOM 1270 O O . THR A 1 159 ? 9.599 -10.861 -8.032 1.00 89.38 159 THR A O 1
ATOM 1273 N N . TRP A 1 160 ? 10.471 -12.929 -7.922 1.00 89.00 160 TRP A N 1
ATOM 1274 C CA . TRP A 1 160 ? 9.630 -13.482 -8.983 1.00 89.00 160 TRP A CA 1
ATOM 1275 C C . TRP A 1 160 ? 8.205 -13.723 -8.488 1.00 89.00 160 TRP A C 1
ATOM 1277 O O . TRP A 1 160 ? 7.992 -14.321 -7.429 1.00 89.00 160 TRP A O 1
ATOM 1287 N N . LEU A 1 161 ? 7.235 -13.274 -9.277 1.00 91.50 161 LEU A N 1
ATOM 1288 C CA . LEU A 1 161 ? 5.816 -13.331 -8.951 1.00 91.50 161 LEU A CA 1
ATOM 1289 C C . LEU A 1 161 ? 5.091 -14.289 -9.887 1.00 91.50 161 LEU A C 1
ATOM 1291 O O . LEU A 1 161 ? 5.366 -14.338 -11.084 1.00 91.50 161 LEU A O 1
ATOM 1295 N N . GLU A 1 162 ? 4.152 -15.031 -9.320 1.00 90.31 162 GLU A N 1
ATOM 1296 C CA . GLU A 1 162 ? 3.240 -15.908 -10.034 1.00 90.31 162 GLU A CA 1
ATOM 1297 C C . GLU A 1 162 ? 1.837 -15.302 -10.006 1.00 90.31 162 GLU A C 1
ATOM 1299 O O . GLU A 1 162 ? 1.342 -14.877 -8.960 1.00 90.31 162 GLU A O 1
ATOM 1304 N N . LEU A 1 163 ? 1.214 -15.247 -11.184 1.00 91.94 163 LEU A N 1
ATOM 1305 C CA . LEU A 1 163 ? -0.152 -14.780 -11.371 1.00 91.94 163 LEU A CA 1
ATOM 1306 C C . LEU A 1 163 ? -0.970 -15.955 -11.921 1.00 91.94 163 LEU A C 1
ATOM 1308 O O . LEU A 1 163 ? -0.810 -16.304 -13.096 1.00 91.94 163 LEU A O 1
ATOM 1312 N N . PRO A 1 164 ? -1.837 -16.581 -11.109 1.00 90.75 164 PRO A N 1
ATOM 1313 C CA . PRO A 1 164 ? -2.604 -17.741 -11.536 1.00 90.75 164 PRO A CA 1
ATOM 1314 C C . PRO A 1 164 ? -3.504 -17.435 -12.741 1.00 90.75 164 PRO A C 1
ATOM 1316 O O . PRO A 1 164 ? -4.064 -16.340 -12.883 1.00 90.75 164 PRO A O 1
ATOM 1319 N N . ALA A 1 165 ? -3.678 -18.428 -13.615 1.00 89.12 165 ALA A N 1
ATOM 1320 C CA . ALA A 1 165 ? -4.570 -18.319 -14.765 1.00 89.12 165 ALA A CA 1
ATOM 1321 C C . ALA A 1 165 ? -6.024 -18.086 -14.317 1.00 89.12 165 ALA A C 1
ATOM 1323 O O . ALA A 1 165 ? -6.505 -18.712 -13.374 1.00 89.12 165 ALA A O 1
ATOM 1324 N N . GLY A 1 166 ? -6.728 -17.175 -14.995 1.00 90.12 166 GLY A N 1
ATOM 1325 C CA . GLY A 1 166 ? -8.118 -16.825 -14.674 1.00 90.12 166 GLY A CA 1
ATOM 1326 C C . GLY A 1 166 ? -8.299 -15.956 -13.423 1.00 90.12 166 GLY A C 1
ATOM 1327 O O . GLY A 1 166 ? -9.432 -15.629 -13.084 1.00 90.12 166 GLY A O 1
ATOM 1328 N N . LYS A 1 167 ? -7.211 -15.571 -12.742 1.00 93.94 167 LYS A N 1
ATOM 1329 C CA . LYS A 1 167 ? -7.230 -14.646 -11.594 1.00 93.94 167 LYS A CA 1
ATOM 1330 C C . LYS A 1 167 ? -6.789 -13.225 -11.928 1.00 93.94 167 LYS A C 1
ATOM 1332 O O . LYS A 1 167 ? -6.886 -12.341 -11.084 1.00 93.94 167 LYS A O 1
ATOM 1337 N N . HIS A 1 168 ? -6.316 -13.015 -13.149 1.00 91.94 168 HIS A N 1
ATOM 1338 C CA . HIS A 1 168 ? -5.917 -11.716 -13.662 1.00 91.94 168 HIS A CA 1
ATOM 1339 C C . HIS A 1 168 ? -6.748 -11.353 -14.891 1.00 91.94 168 HIS A C 1
ATOM 1341 O O . HIS A 1 168 ? -7.163 -12.226 -15.659 1.00 91.94 168 HIS A O 1
ATOM 1347 N N . PHE A 1 169 ? -6.957 -10.059 -15.078 1.00 90.38 169 PHE A N 1
ATOM 1348 C CA . PHE A 1 169 ? -7.634 -9.485 -16.231 1.00 90.38 169 PHE A CA 1
ATOM 1349 C C . PHE A 1 169 ? -6.624 -8.686 -17.053 1.00 90.38 169 PHE A C 1
ATOM 1351 O O . PHE A 1 169 ? -5.893 -7.881 -16.493 1.00 90.38 169 PHE A O 1
ATOM 1358 N N . LEU A 1 170 ? -6.543 -8.920 -18.363 1.00 89.75 170 LEU A N 1
ATOM 1359 C CA . LEU A 1 170 ? -5.681 -8.128 -19.245 1.00 89.75 170 LEU A CA 1
ATOM 1360 C C . LEU A 1 170 ? -6.418 -6.854 -19.659 1.00 89.75 170 LEU A C 1
ATOM 1362 O O . LEU A 1 170 ? -7.529 -6.945 -20.177 1.00 89.75 170 LEU A O 1
ATOM 1366 N N . ARG A 1 171 ? -5.789 -5.687 -19.493 1.00 88.88 171 ARG A N 1
ATOM 1367 C CA . ARG A 1 171 ? -6.331 -4.429 -20.018 1.00 88.88 171 ARG A CA 1
ATOM 1368 C C . ARG A 1 171 ? -6.068 -4.353 -21.519 1.00 88.88 171 ARG A C 1
ATOM 1370 O O . ARG A 1 171 ? -4.917 -4.270 -21.948 1.00 88.88 171 ARG A O 1
ATOM 1377 N N . ASN A 1 172 ? -7.131 -4.367 -22.319 1.00 79.94 172 ASN A N 1
ATOM 1378 C CA . ASN A 1 172 ? -7.054 -4.181 -23.767 1.00 79.94 172 ASN A CA 1
ATOM 1379 C C . ASN A 1 172 ? -7.399 -2.740 -24.149 1.00 79.94 172 ASN A C 1
ATOM 1381 O O . ASN A 1 172 ? -8.212 -2.093 -23.497 1.00 79.94 172 ASN A O 1
ATOM 1385 N N . GLU A 1 173 ? -6.847 -2.263 -25.264 1.00 62.81 173 GLU A N 1
ATOM 1386 C CA . GLU A 1 173 ? -7.073 -0.897 -25.771 1.00 62.81 173 GLU A CA 1
ATOM 1387 C C . GLU A 1 173 ? -8.543 -0.595 -26.121 1.00 62.81 173 GLU A C 1
ATOM 1389 O O . GLU A 1 173 ? -8.921 0.568 -26.184 1.00 62.81 173 GLU A O 1
ATOM 1394 N N . ASN A 1 174 ? -9.383 -1.621 -26.304 1.00 59.69 174 ASN A N 1
ATOM 1395 C CA . ASN A 1 174 ? -10.746 -1.484 -26.831 1.00 59.69 174 ASN A CA 1
ATOM 1396 C C . ASN A 1 174 ? -11.862 -1.887 -25.849 1.00 59.69 174 ASN A C 1
ATOM 1398 O O . ASN A 1 174 ? -13.024 -1.895 -26.248 1.00 59.69 174 ASN A O 1
ATOM 1402 N N . ASP A 1 175 ? -11.549 -2.250 -24.598 1.00 59.47 175 ASP A N 1
ATOM 1403 C CA . ASP A 1 175 ? -12.564 -2.800 -23.677 1.00 59.47 175 ASP A CA 1
ATOM 1404 C C . ASP A 1 175 ? -13.456 -1.736 -23.010 1.00 59.47 175 ASP A C 1
ATOM 1406 O O . ASP A 1 175 ? -14.435 -2.094 -22.359 1.00 59.47 175 ASP A O 1
ATOM 1410 N N . GLY A 1 176 ? -13.173 -0.436 -23.182 1.00 58.97 176 GLY A N 1
ATOM 1411 C CA . GLY A 1 176 ? -14.031 0.702 -22.794 1.00 58.97 176 GLY A CA 1
ATOM 1412 C C . GLY A 1 176 ? -14.340 0.867 -21.295 1.00 58.97 176 GLY A C 1
ATOM 1413 O O . GLY A 1 176 ? -14.729 1.949 -20.869 1.00 58.97 176 GLY A O 1
ATOM 1414 N N . ALA A 1 177 ? -14.169 -0.179 -20.485 1.00 64.19 177 ALA A N 1
ATOM 1415 C CA . ALA A 1 177 ? -14.440 -0.195 -19.054 1.00 64.19 177 ALA A CA 1
ATOM 1416 C C . ALA A 1 177 ? -13.231 0.264 -18.226 1.00 64.19 177 ALA A C 1
ATOM 1418 O O . ALA A 1 177 ? -13.417 0.933 -17.215 1.00 64.19 177 ALA A O 1
ATOM 1419 N N . MET A 1 178 ? -12.009 -0.069 -18.660 1.00 71.75 178 MET A N 1
ATOM 1420 C CA . MET A 1 178 ? -10.742 0.357 -18.053 1.00 71.75 178 MET A CA 1
ATOM 1421 C C . MET A 1 178 ? -9.694 0.518 -19.155 1.00 71.75 178 MET A C 1
ATOM 1423 O O . MET A 1 178 ? -9.234 -0.464 -19.737 1.00 71.75 178 MET A O 1
ATOM 1427 N N . GLU A 1 1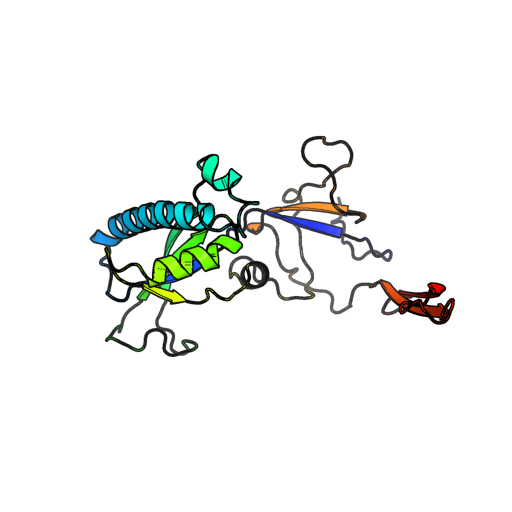79 ? -9.353 1.767 -19.464 1.00 81.19 179 GLU A N 1
ATOM 1428 C CA . GLU A 1 179 ? -8.314 2.094 -20.438 1.00 81.19 179 GLU A CA 1
ATOM 1429 C C . GLU A 1 179 ? -6.919 1.779 -19.880 1.00 81.19 179 GLU A C 1
ATOM 1431 O O . GLU A 1 179 ? -6.698 1.681 -18.668 1.00 81.19 179 GLU A O 1
ATOM 1436 N N . ARG A 1 180 ? -5.960 1.586 -20.786 1.00 87.75 180 ARG A N 1
ATOM 1437 C CA . ARG A 1 180 ? -4.559 1.380 -20.419 1.00 87.75 180 ARG A CA 1
ATOM 1438 C C . ARG A 1 180 ? -3.945 2.688 -19.931 1.00 87.75 180 ARG A C 1
ATOM 1440 O O . ARG A 1 180 ? -4.060 3.710 -20.602 1.00 87.75 180 ARG A O 1
ATOM 1447 N N . GLU A 1 181 ? -3.235 2.631 -18.810 1.00 89.56 181 GLU A N 1
ATOM 1448 C CA . GLU A 1 181 ? -2.561 3.789 -18.205 1.00 89.56 181 GLU A CA 1
ATOM 1449 C C . GLU A 1 181 ? -1.037 3.739 -18.396 1.00 89.56 181 GLU A C 1
ATOM 1451 O O . GLU A 1 181 ? -0.346 4.744 -18.219 1.00 89.56 181 GLU A O 1
ATOM 1456 N N . SER A 1 182 ? -0.490 2.576 -18.768 1.00 91.50 182 SER A N 1
ATOM 1457 C CA . SER A 1 182 ? 0.949 2.352 -18.899 1.00 91.50 182 SER A CA 1
ATOM 1458 C C . SER A 1 182 ? 1.399 2.155 -20.350 1.00 91.50 182 SER A C 1
ATOM 1460 O O . SER A 1 182 ? 0.680 1.634 -21.204 1.00 91.50 182 SER A O 1
ATOM 1462 N N . HIS A 1 183 ? 2.669 2.469 -20.613 1.00 91.75 183 HIS A N 1
ATOM 1463 C CA . HIS A 1 183 ? 3.349 2.131 -21.871 1.00 91.75 183 HIS A CA 1
ATOM 1464 C C . HIS A 1 183 ? 3.974 0.723 -21.868 1.00 91.75 183 HIS A C 1
ATOM 1466 O O . HIS A 1 183 ? 4.770 0.397 -22.752 1.00 91.75 183 HIS A O 1
ATOM 1472 N N . CYS A 1 184 ? 3.670 -0.115 -20.870 1.00 91.75 184 CYS A N 1
ATOM 1473 C CA . CYS A 1 184 ? 4.160 -1.491 -20.832 1.00 91.75 184 CYS A CA 1
ATOM 1474 C C . CYS A 1 184 ? 3.576 -2.312 -21.986 1.00 91.75 184 CYS A C 1
ATOM 1476 O O . CYS A 1 184 ? 2.552 -1.967 -22.557 1.00 91.75 184 CYS A O 1
ATOM 1478 N N . GLN A 1 185 ? 4.217 -3.405 -22.378 1.00 90.38 185 GLN A N 1
ATOM 1479 C CA . GLN A 1 185 ? 3.679 -4.251 -23.450 1.00 90.38 185 GLN A CA 1
ATOM 1480 C C . GLN A 1 185 ? 2.470 -5.062 -22.980 1.00 90.38 185 GLN A C 1
ATOM 1482 O O . GLN A 1 185 ? 1.580 -5.365 -23.771 1.00 90.38 185 GLN A O 1
ATOM 1487 N N . VAL A 1 186 ? 2.447 -5.409 -21.695 1.00 90.38 186 VAL A N 1
ATOM 1488 C CA . VAL A 1 186 ? 1.329 -6.078 -21.035 1.00 90.38 186 VAL A CA 1
ATOM 1489 C C . VAL A 1 186 ? 0.892 -5.231 -19.854 1.00 90.38 186 VAL A C 1
ATOM 1491 O O . VAL A 1 186 ? 1.725 -4.804 -19.057 1.00 90.38 186 VAL A O 1
ATOM 1494 N N . GLU A 1 187 ? -0.410 -5.016 -19.734 1.00 92.62 187 GLU A N 1
ATOM 1495 C CA . GLU A 1 187 ? -1.032 -4.353 -18.596 1.00 92.62 187 GLU A CA 1
ATOM 1496 C C . GLU A 1 187 ? -2.184 -5.218 -18.099 1.00 92.62 187 GLU A C 1
ATOM 1498 O O . GLU A 1 187 ? -2.976 -5.726 -18.897 1.00 92.62 187 GLU A O 1
ATOM 1503 N N . LEU A 1 188 ? -2.237 -5.451 -16.792 1.00 92.69 188 LEU A N 1
ATOM 1504 C CA . LEU A 1 188 ? -3.213 -6.353 -16.197 1.00 92.69 188 LEU A CA 1
ATOM 1505 C C . LEU A 1 188 ? -3.648 -5.899 -14.811 1.00 92.69 188 LEU A C 1
ATOM 1507 O O . LEU A 1 188 ? -2.935 -5.157 -14.139 1.00 92.69 188 LEU A O 1
ATOM 1511 N N . ASP A 1 189 ? -4.797 -6.401 -14.380 1.00 93.12 189 ASP A N 1
ATOM 1512 C CA . ASP A 1 189 ? -5.367 -6.210 -13.055 1.00 93.12 189 ASP A CA 1
ATOM 1513 C C . ASP A 1 189 ? -5.440 -7.546 -12.313 1.00 93.12 189 ASP A C 1
ATOM 1515 O O . ASP A 1 189 ? -5.815 -8.573 -12.886 1.00 93.12 189 ASP A O 1
ATOM 1519 N N . ILE A 1 190 ? -5.104 -7.538 -11.025 1.00 94.31 190 ILE A N 1
ATOM 1520 C CA . ILE A 1 190 ? -5.197 -8.706 -10.144 1.00 94.31 190 ILE A CA 1
ATOM 1521 C C . ILE A 1 190 ? -5.632 -8.286 -8.739 1.00 94.31 190 ILE A C 1
ATOM 1523 O O . ILE A 1 190 ? -5.306 -7.199 -8.261 1.00 94.31 190 ILE A O 1
ATOM 1527 N N . HIS A 1 191 ? -6.371 -9.149 -8.046 1.00 95.19 191 HIS A N 1
ATOM 1528 C CA . HIS A 1 191 ? -6.681 -8.941 -6.636 1.00 95.19 191 HIS A CA 1
ATOM 1529 C C . HIS A 1 191 ? -5.484 -9.336 -5.755 1.00 95.19 191 HIS A C 1
ATOM 1531 O O . HIS A 1 191 ? -4.829 -10.346 -6.001 1.00 95.19 191 HIS A O 1
ATOM 1537 N N . PHE A 1 192 ? -5.206 -8.583 -4.688 1.00 94.75 192 PHE A N 1
ATOM 1538 C CA . PHE A 1 192 ? -4.010 -8.788 -3.859 1.00 94.75 192 PHE A CA 1
ATOM 1539 C C . PHE A 1 192 ? -3.889 -10.173 -3.198 1.00 94.75 192 PHE A C 1
ATOM 1541 O O . PHE A 1 192 ? -2.790 -10.579 -2.840 1.00 94.75 192 PHE A O 1
ATOM 1548 N N . CYS A 1 193 ? -4.996 -10.895 -3.009 1.00 93.94 193 CYS A N 1
ATOM 1549 C CA . CYS A 1 193 ? -4.962 -12.265 -2.479 1.00 93.94 193 CYS A CA 1
ATOM 1550 C C . CYS A 1 193 ? -4.566 -13.320 -3.523 1.00 93.94 193 CYS A C 1
ATOM 1552 O O . CYS A 1 193 ? -4.303 -14.456 -3.143 1.00 93.94 193 CYS A O 1
ATOM 1554 N N . ASP A 1 194 ? -4.596 -12.985 -4.814 1.00 94.00 194 ASP A N 1
ATOM 1555 C CA . ASP A 1 194 ? -4.309 -13.930 -5.896 1.00 94.00 194 ASP A CA 1
ATOM 1556 C C . ASP A 1 194 ? -2.878 -13.784 -6.443 1.00 94.00 194 ASP A C 1
ATOM 1558 O O . ASP A 1 194 ? -2.473 -14.562 -7.301 1.00 94.00 194 ASP A O 1
ATOM 1562 N N . ILE A 1 195 ? -2.103 -12.809 -5.957 1.00 92.25 195 ILE A N 1
ATOM 1563 C CA . ILE A 1 195 ? -0.685 -12.651 -6.293 1.00 92.25 195 ILE A CA 1
ATOM 1564 C C . ILE A 1 195 ? 0.181 -13.361 -5.255 1.00 92.25 195 ILE A C 1
ATOM 1566 O O . ILE A 1 195 ? -0.017 -13.206 -4.050 1.00 92.25 195 ILE A O 1
ATOM 1570 N N . SER A 1 196 ? 1.171 -14.123 -5.713 1.00 91.19 196 SER A N 1
ATOM 1571 C CA . SER A 1 196 ? 2.080 -14.828 -4.814 1.00 91.19 196 SER A CA 1
ATOM 1572 C C . SER A 1 196 ? 3.505 -14.847 -5.333 1.00 91.19 196 SER A C 1
ATOM 1574 O O . SER A 1 196 ? 3.774 -14.764 -6.530 1.00 91.19 196 SER A O 1
ATOM 1576 N N . LYS A 1 197 ? 4.444 -15.003 -4.406 1.00 90.94 197 LYS A N 1
ATOM 1577 C CA . LYS A 1 197 ? 5.829 -15.324 -4.723 1.00 90.94 197 LYS A CA 1
ATOM 1578 C C . LYS A 1 197 ? 5.902 -16.667 -5.459 1.00 90.94 197 LYS A C 1
ATOM 1580 O O . LYS A 1 197 ? 5.362 -17.659 -4.975 1.00 90.94 197 LYS A O 1
ATOM 1585 N N . LEU A 1 198 ? 6.643 -16.716 -6.563 1.00 89.56 198 LEU A N 1
ATOM 1586 C CA . LEU A 1 198 ? 6.932 -17.962 -7.268 1.00 89.56 198 LEU A CA 1
ATOM 1587 C C . LEU A 1 198 ? 7.724 -18.913 -6.349 1.00 89.56 198 LEU A C 1
ATOM 1589 O O . LEU A 1 198 ? 8.707 -18.501 -5.724 1.00 89.56 198 LEU A O 1
ATOM 1593 N N . ALA A 1 199 ? 7.299 -20.176 -6.253 1.00 86.31 199 ALA A N 1
ATOM 1594 C CA . ALA A 1 199 ? 7.893 -21.152 -5.333 1.00 86.31 199 ALA A CA 1
ATOM 1595 C C . ALA A 1 199 ? 9.347 -21.503 -5.699 1.00 86.31 199 ALA A C 1
ATOM 1597 O O . ALA A 1 199 ? 10.244 -21.400 -4.861 1.00 86.31 199 ALA A O 1
ATOM 1598 N N . ASN A 1 200 ? 9.581 -21.862 -6.963 1.00 87.12 200 ASN A N 1
ATOM 1599 C CA . ASN A 1 200 ? 10.896 -22.220 -7.494 1.00 87.12 200 ASN A CA 1
ATOM 1600 C C . ASN A 1 200 ? 11.466 -21.037 -8.278 1.00 87.12 200 ASN A C 1
ATOM 1602 O O . ASN A 1 200 ? 11.356 -20.981 -9.501 1.00 87.12 200 ASN A O 1
ATOM 1606 N N . GLN A 1 201 ? 12.013 -20.055 -7.561 1.00 83.88 201 GLN A N 1
ATOM 1607 C CA . GLN A 1 201 ? 12.518 -18.839 -8.194 1.00 83.88 201 GLN A CA 1
ATOM 1608 C C . GLN A 1 201 ? 13.796 -19.099 -8.990 1.00 83.88 201 GLN A C 1
ATOM 1610 O O . GLN A 1 201 ? 14.725 -19.713 -8.459 1.00 83.88 201 GLN A O 1
ATOM 1615 N N . PRO A 1 202 ? 13.885 -18.572 -10.219 1.00 84.25 202 PRO A N 1
ATOM 1616 C CA . PRO A 1 202 ? 15.146 -18.470 -10.932 1.00 84.25 202 PRO A CA 1
ATOM 1617 C C . PRO A 1 202 ? 16.173 -17.685 -10.113 1.00 84.25 202 PRO A C 1
ATOM 1619 O O . PRO A 1 202 ? 15.854 -16.652 -9.523 1.00 84.25 202 PRO A O 1
ATOM 1622 N N . THR A 1 203 ? 17.417 -18.159 -10.111 1.00 82.94 203 THR A N 1
ATOM 1623 C CA . THR A 1 203 ? 18.561 -17.430 -9.539 1.00 82.94 203 THR A CA 1
ATOM 1624 C C . THR A 1 203 ? 19.062 -16.324 -10.461 1.00 82.94 203 THR A C 1
ATOM 1626 O O . THR A 1 203 ? 19.756 -15.415 -10.016 1.00 82.94 203 THR A O 1
ATOM 1629 N N . GLU A 1 204 ? 18.741 -16.423 -11.749 1.00 79.81 204 GLU A N 1
ATOM 1630 C CA . GLU A 1 204 ? 19.145 -15.458 -12.760 1.00 79.81 204 GLU A CA 1
ATOM 1631 C C . GLU A 1 204 ? 18.325 -14.174 -12.648 1.00 79.81 204 GLU A C 1
ATOM 1633 O O . GLU A 1 204 ? 17.109 -14.183 -12.429 1.00 79.81 204 GLU A O 1
ATOM 1638 N N . ILE A 1 205 ? 19.022 -13.054 -12.809 1.00 83.12 205 ILE A N 1
ATOM 1639 C CA . ILE A 1 205 ? 18.403 -11.739 -12.909 1.00 83.12 205 ILE A CA 1
ATOM 1640 C C . ILE A 1 205 ? 17.796 -11.640 -14.314 1.00 83.12 205 ILE A C 1
ATOM 1642 O O . ILE A 1 205 ? 18.472 -12.001 -15.280 1.00 83.12 205 ILE A O 1
ATOM 1646 N N . PRO A 1 206 ? 16.549 -11.157 -14.463 1.00 84.38 206 PRO A N 1
ATOM 1647 C CA . PRO A 1 206 ? 15.963 -10.970 -15.784 1.00 84.38 206 PRO A CA 1
ATOM 1648 C C . PRO A 1 206 ? 16.805 -10.001 -16.636 1.00 84.38 206 PRO A C 1
ATOM 1650 O O . PRO A 1 206 ? 17.507 -9.153 -16.082 1.00 84.38 206 PRO A O 1
ATOM 1653 N N . PRO A 1 207 ? 16.714 -10.066 -17.975 1.00 86.94 207 PRO A N 1
ATOM 1654 C CA . PRO A 1 207 ? 17.440 -9.176 -18.884 1.00 86.94 207 PRO A CA 1
ATOM 1655 C C . PRO A 1 207 ? 16.939 -7.723 -18.780 1.00 86.94 207 PRO A C 1
ATOM 1657 O O . PRO A 1 207 ? 16.115 -7.254 -19.569 1.00 86.94 207 PRO A O 1
ATOM 1660 N N . LEU A 1 208 ? 17.418 -6.993 -17.770 1.00 88.25 208 LEU A N 1
ATOM 1661 C CA . LEU A 1 208 ? 17.066 -5.597 -17.514 1.00 88.25 208 LEU A CA 1
ATOM 1662 C C . LEU A 1 208 ? 17.720 -4.685 -18.558 1.00 88.25 208 LEU A C 1
ATOM 1664 O O . LEU A 1 208 ? 18.914 -4.799 -18.825 1.00 88.25 208 LEU A O 1
ATOM 1668 N N . ARG A 1 209 ? 16.967 -3.732 -19.115 1.00 90.94 209 ARG A N 1
ATOM 1669 C CA . ARG A 1 209 ? 17.525 -2.693 -19.997 1.00 90.94 209 ARG A CA 1
ATOM 1670 C C . ARG A 1 209 ? 18.075 -1.546 -19.153 1.00 90.94 209 ARG A C 1
ATOM 1672 O O . ARG A 1 209 ? 17.328 -0.928 -18.399 1.00 90.94 209 ARG A O 1
ATOM 1679 N N . VAL A 1 210 ? 19.364 -1.257 -19.296 1.00 93.38 210 VAL A N 1
ATOM 1680 C CA . VAL A 1 210 ? 20.073 -0.196 -18.574 1.00 93.38 210 VAL A CA 1
ATOM 1681 C C . VAL A 1 210 ? 20.361 0.946 -19.543 1.00 93.38 210 VAL A C 1
ATOM 1683 O O . VAL A 1 210 ? 21.079 0.770 -20.524 1.00 93.38 210 VAL A O 1
ATOM 1686 N N . LEU A 1 211 ? 19.787 2.120 -19.276 1.00 95.81 211 LEU A N 1
ATOM 1687 C CA . LEU A 1 211 ? 20.064 3.353 -20.012 1.00 95.81 211 LEU A CA 1
ATOM 1688 C C . LEU A 1 211 ? 21.088 4.185 -19.235 1.00 95.81 211 LEU A C 1
ATOM 1690 O O . LEU A 1 211 ? 20.847 4.552 -18.086 1.00 95.81 211 LEU A O 1
ATOM 1694 N N . SER A 1 212 ? 22.199 4.519 -19.884 1.00 97.19 212 SER A N 1
ATOM 1695 C CA . SER A 1 212 ? 23.159 5.522 -19.426 1.00 97.19 212 SER A CA 1
ATOM 1696 C C . SER A 1 212 ? 23.154 6.681 -20.414 1.00 97.19 212 SER A C 1
ATOM 1698 O O . SER A 1 212 ? 23.162 6.458 -21.625 1.00 97.19 212 SER A O 1
ATOM 1700 N N . PHE A 1 213 ? 23.096 7.915 -19.922 1.00 97.88 213 PHE A N 1
ATOM 1701 C CA . PHE A 1 213 ? 23.098 9.097 -20.774 1.00 97.88 213 PHE A CA 1
ATOM 1702 C C . PHE A 1 213 ? 23.918 10.224 -20.152 1.00 97.88 213 PHE A C 1
ATOM 1704 O O . PHE A 1 213 ? 24.101 10.267 -18.936 1.00 97.88 213 PHE A O 1
ATOM 1711 N N . ASP A 1 214 ? 24.387 11.123 -21.008 1.00 97.44 214 ASP A N 1
ATOM 1712 C CA . ASP A 1 214 ? 25.174 12.299 -20.662 1.00 97.44 214 ASP A CA 1
ATOM 1713 C C . ASP A 1 214 ? 24.695 13.516 -21.467 1.00 97.44 214 ASP A C 1
ATOM 1715 O O . ASP A 1 214 ? 24.184 13.375 -22.586 1.00 97.44 214 ASP A O 1
ATOM 1719 N N . LEU A 1 215 ? 24.806 14.707 -20.876 1.00 95.56 215 LEU A N 1
ATOM 1720 C CA . LEU A 1 215 ? 24.273 15.950 -21.433 1.00 95.56 215 LEU A CA 1
ATOM 1721 C C . LEU A 1 215 ? 25.360 17.013 -21.527 1.00 95.56 215 LEU A C 1
ATOM 1723 O O . LEU A 1 215 ? 25.960 17.386 -20.523 1.00 95.56 215 LEU A O 1
ATOM 1727 N N . GLU A 1 216 ? 25.493 17.613 -22.706 1.00 94.31 216 GLU A N 1
ATOM 1728 C CA . GLU A 1 216 ? 26.377 18.756 -22.916 1.00 94.31 216 GLU A CA 1
ATOM 1729 C C . GLU A 1 216 ? 25.568 20.042 -23.020 1.00 94.31 216 GLU A C 1
ATOM 1731 O O . GLU A 1 216 ? 24.566 20.118 -23.742 1.00 94.31 216 GLU A O 1
ATOM 1736 N N . CYS A 1 217 ? 26.017 21.079 -22.315 1.00 91.81 217 CYS A N 1
ATOM 1737 C CA . CYS A 1 217 ? 25.327 22.361 -22.233 1.00 91.81 217 CYS A CA 1
ATOM 1738 C C . CYS A 1 217 ? 26.225 23.511 -22.688 1.00 91.81 217 CYS A C 1
ATOM 1740 O O . CYS A 1 217 ? 27.403 23.586 -22.347 1.00 91.81 217 CYS A O 1
ATOM 1742 N N . ARG A 1 218 ? 25.639 24.474 -23.400 1.00 87.25 218 ARG 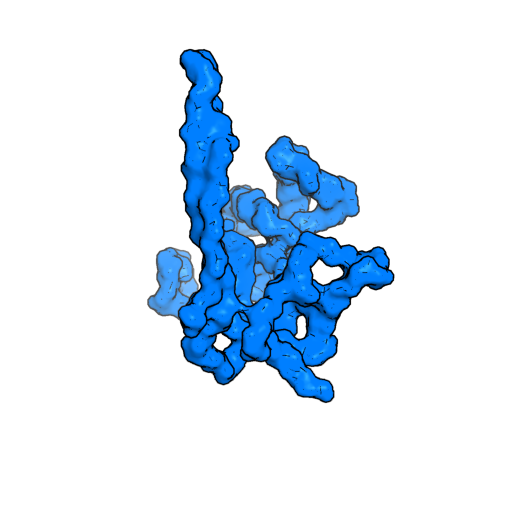A N 1
ATOM 1743 C CA . ARG A 1 218 ? 26.286 25.727 -23.787 1.00 87.25 218 ARG A CA 1
ATOM 1744 C C . ARG A 1 218 ? 25.592 26.904 -23.120 1.00 87.25 218 ARG A C 1
ATOM 1746 O O . ARG A 1 218 ? 24.387 27.092 -23.261 1.00 87.25 218 ARG A O 1
ATOM 1753 N N . LEU A 1 219 ? 26.363 27.740 -22.432 1.00 82.19 219 LEU A N 1
ATOM 1754 C CA . LEU A 1 219 ? 25.867 29.019 -21.928 1.00 82.19 219 LEU A CA 1
ATOM 1755 C C . LEU A 1 219 ? 25.662 29.980 -23.105 1.00 82.19 219 LEU A C 1
ATOM 1757 O O . LEU A 1 219 ? 26.578 30.212 -23.899 1.00 82.19 219 LEU A O 1
ATOM 1761 N N . VAL A 1 220 ? 24.454 30.526 -23.226 1.00 71.94 220 VAL A N 1
ATOM 1762 C CA . VAL A 1 220 ? 24.115 31.531 -24.239 1.00 71.94 220 VAL A CA 1
ATOM 1763 C C . VAL A 1 220 ? 23.949 32.876 -23.535 1.00 71.94 220 VAL A C 1
ATOM 1765 O O . VAL A 1 220 ? 22.909 33.142 -22.935 1.00 71.94 220 VAL A O 1
ATOM 1768 N N . GLY A 1 221 ? 24.985 33.718 -23.615 1.00 68.69 221 GLY A N 1
ATOM 1769 C CA . GLY A 1 221 ? 25.008 35.071 -23.043 1.00 68.69 221 GLY A CA 1
ATOM 1770 C C . GLY A 1 221 ? 25.458 35.146 -21.578 1.00 68.69 221 GLY A C 1
ATOM 1771 O O . GLY A 1 221 ? 25.641 34.128 -20.917 1.00 68.69 221 GLY A O 1
ATOM 1772 N N . THR A 1 222 ? 25.661 36.371 -21.082 1.00 62.12 222 THR A N 1
ATOM 1773 C CA . THR A 1 222 ? 26.109 36.662 -19.704 1.00 62.12 222 THR A CA 1
ATOM 1774 C C . THR A 1 222 ? 24.981 36.616 -18.669 1.00 62.12 222 THR A C 1
ATOM 1776 O O . THR A 1 222 ? 25.262 36.443 -17.487 1.00 62.12 222 THR A O 1
ATOM 1779 N N . ASP A 1 223 ? 23.720 36.720 -19.106 1.00 60.09 223 ASP A N 1
ATOM 1780 C CA . ASP A 1 223 ? 22.568 36.928 -18.212 1.00 60.09 223 ASP A CA 1
ATOM 1781 C C . ASP A 1 223 ? 21.680 35.682 -18.030 1.00 60.09 223 ASP A C 1
ATOM 1783 O O . ASP A 1 223 ? 20.841 35.640 -17.127 1.00 60.09 223 ASP A O 1
ATOM 1787 N N . ASN A 1 224 ? 21.873 34.633 -18.839 1.00 57.56 224 ASN A N 1
ATOM 1788 C CA . ASN A 1 224 ? 21.151 33.371 -18.674 1.00 57.56 224 ASN A CA 1
ATOM 1789 C C . ASN A 1 224 ? 21.840 32.492 -17.626 1.00 57.56 224 ASN A C 1
ATOM 1791 O O . ASN A 1 224 ? 22.878 31.885 -17.881 1.00 57.56 224 ASN A O 1
ATOM 1795 N N . LYS A 1 225 ? 21.218 32.364 -16.448 1.00 60.94 225 LYS A N 1
ATOM 1796 C CA . LYS A 1 225 ? 21.687 31.479 -15.363 1.00 60.94 225 LYS A CA 1
ATOM 1797 C C . LYS A 1 225 ? 21.554 29.981 -15.679 1.00 60.94 225 LYS A C 1
ATOM 1799 O O . LYS A 1 225 ? 22.024 29.153 -14.899 1.00 60.94 225 LYS A O 1
ATOM 1804 N N . HIS A 1 226 ? 20.906 29.622 -16.786 1.00 69.19 226 HIS A N 1
ATOM 1805 C CA . HIS A 1 226 ? 20.687 28.242 -17.215 1.00 69.19 226 HIS A CA 1
ATOM 1806 C C . HIS A 1 226 ? 21.224 28.067 -18.641 1.00 69.19 226 HIS A C 1
ATOM 1808 O O . HIS A 1 226 ? 20.819 28.783 -19.555 1.00 69.19 226 HIS A O 1
ATOM 1814 N N . GLY A 1 227 ? 22.187 27.157 -18.812 1.00 78.06 227 GLY A N 1
ATOM 1815 C CA . GLY A 1 227 ? 22.749 26.816 -20.120 1.00 78.06 227 GLY A CA 1
ATOM 1816 C C . GLY A 1 227 ? 21.754 26.044 -20.983 1.00 78.06 227 GLY A C 1
ATOM 1817 O O . GLY A 1 227 ? 20.889 25.340 -20.468 1.00 78.06 227 GLY A O 1
ATOM 1818 N N . GLN A 1 228 ? 21.879 26.174 -22.302 1.00 88.81 228 GLN A N 1
ATOM 1819 C CA . GLN A 1 228 ? 21.086 25.412 -23.259 1.00 88.81 228 GLN A CA 1
ATOM 1820 C C . GLN A 1 228 ? 21.737 24.047 -23.492 1.00 88.81 228 GLN A C 1
ATOM 1822 O O . GLN A 1 228 ? 22.926 23.984 -23.800 1.00 88.81 228 GLN A O 1
ATOM 1827 N N . VAL A 1 229 ? 20.964 22.963 -23.395 1.00 92.19 229 VAL A N 1
ATOM 1828 C CA . VAL A 1 229 ? 21.426 21.625 -23.797 1.00 92.19 229 VAL A CA 1
ATOM 1829 C C . VAL A 1 229 ? 21.679 21.625 -25.306 1.00 92.19 229 VAL A C 1
ATOM 1831 O O . VAL A 1 229 ? 20.800 21.996 -26.083 1.00 92.19 229 VAL A O 1
ATOM 1834 N N . ILE A 1 230 ? 22.880 21.226 -25.717 1.00 94.50 230 ILE A N 1
ATOM 1835 C CA . ILE A 1 230 ? 23.300 21.171 -27.125 1.00 94.50 230 ILE A CA 1
ATOM 1836 C C . ILE A 1 230 ? 23.502 19.744 -27.630 1.00 94.50 230 ILE A C 1
ATOM 1838 O O . ILE A 1 230 ? 23.414 19.516 -28.834 1.00 94.50 230 ILE A O 1
ATOM 1842 N N . GLN A 1 231 ? 23.749 18.784 -26.737 1.00 95.88 231 GLN A N 1
ATOM 1843 C CA . GLN A 1 231 ? 23.916 17.383 -27.103 1.00 95.88 231 GLN A CA 1
ATOM 1844 C C . GLN A 1 231 ? 23.437 16.472 -25.976 1.00 95.88 231 GLN A C 1
ATOM 1846 O O . GLN A 1 231 ? 23.586 16.791 -24.797 1.00 95.88 231 GLN A O 1
ATOM 1851 N N . ILE A 1 232 ? 22.875 15.330 -26.371 1.00 97.31 232 ILE A N 1
ATOM 1852 C CA . ILE A 1 232 ? 22.500 14.229 -25.487 1.00 97.31 232 ILE A CA 1
ATOM 1853 C C . ILE A 1 232 ? 23.162 12.969 -26.040 1.00 97.31 232 ILE A C 1
ATOM 1855 O O . ILE A 1 232 ? 22.823 12.526 -27.138 1.00 97.31 232 ILE A O 1
ATOM 1859 N N . GLY A 1 233 ? 24.128 12.417 -25.312 1.00 97.50 233 GLY A N 1
ATOM 1860 C CA . GLY A 1 233 ? 24.683 11.095 -25.588 1.00 97.50 233 GLY A CA 1
ATOM 1861 C C . GLY A 1 233 ? 23.911 10.051 -24.793 1.00 97.50 233 GLY A C 1
ATOM 1862 O O . GLY A 1 233 ? 23.675 10.253 -23.610 1.00 97.50 233 GLY A O 1
ATOM 1863 N N . ALA A 1 234 ? 23.506 8.943 -25.411 1.00 97.94 234 ALA A N 1
ATOM 1864 C CA . ALA A 1 234 ? 22.802 7.868 -24.718 1.00 97.94 234 ALA A CA 1
ATOM 1865 C C . ALA A 1 234 ? 23.267 6.496 -25.211 1.00 97.94 234 ALA A C 1
ATOM 1867 O O . ALA A 1 234 ? 23.445 6.279 -26.409 1.00 97.94 234 ALA A O 1
ATOM 1868 N N . VAL A 1 235 ? 23.428 5.565 -24.275 1.00 96.94 235 VAL A N 1
ATOM 1869 C CA . VAL A 1 235 ? 23.751 4.160 -24.514 1.00 96.94 235 VAL A CA 1
ATOM 1870 C C . VAL A 1 235 ? 22.737 3.313 -23.761 1.00 96.94 235 VAL A C 1
ATOM 1872 O O . VAL A 1 235 ? 22.515 3.504 -22.566 1.00 96.94 235 VAL A O 1
ATOM 1875 N N . VAL A 1 236 ? 22.130 2.361 -24.464 1.00 95.19 236 VAL A N 1
ATOM 1876 C CA . VAL A 1 236 ? 21.256 1.350 -23.867 1.00 95.19 236 VAL A CA 1
ATOM 1877 C C . VAL A 1 236 ? 21.961 0.006 -23.960 1.00 95.19 236 VAL A C 1
ATOM 1879 O O . VAL A 1 236 ? 22.338 -0.417 -25.051 1.00 95.19 236 VAL A O 1
ATOM 1882 N N . SER A 1 237 ? 22.124 -0.666 -22.827 1.00 92.75 237 SER A N 1
ATOM 1883 C CA . SER A 1 237 ? 22.651 -2.027 -22.739 1.00 92.75 237 SER A CA 1
ATOM 1884 C C . SER A 1 237 ? 21.638 -2.953 -22.068 1.00 92.75 237 SER A C 1
ATOM 1886 O O . SER A 1 237 ? 20.686 -2.505 -21.428 1.00 92.75 237 SER A O 1
ATOM 1888 N N . THR A 1 238 ? 21.817 -4.261 -22.237 1.00 90.25 238 THR A N 1
ATOM 1889 C CA . THR A 1 238 ? 21.036 -5.267 -21.508 1.00 90.25 238 THR A CA 1
ATOM 1890 C C . THR A 1 238 ? 21.930 -5.867 -20.434 1.00 90.25 238 THR A C 1
ATOM 1892 O O . THR A 1 238 ? 23.068 -6.235 -20.711 1.00 90.25 238 THR A O 1
ATOM 1895 N N . TYR A 1 239 ? 21.445 -5.925 -19.198 1.00 83.12 239 TYR A N 1
ATOM 1896 C CA . TYR A 1 239 ? 22.169 -6.539 -18.096 1.00 83.12 239 TYR A CA 1
ATOM 1897 C C . TYR A 1 239 ? 22.376 -8.033 -18.370 1.00 83.12 239 TYR A C 1
ATOM 1899 O O . TYR A 1 239 ? 21.417 -8.739 -18.676 1.00 83.12 239 TYR A O 1
ATOM 1907 N N . GLY A 1 240 ? 23.621 -8.499 -18.245 1.00 69.12 240 GLY A N 1
ATOM 1908 C CA . GLY A 1 240 ? 23.994 -9.898 -18.473 1.00 69.12 240 GLY A CA 1
ATOM 1909 C C . GLY A 1 240 ? 24.197 -10.298 -19.941 1.00 69.12 240 GLY A C 1
ATOM 1910 O O . GLY A 1 240 ? 24.448 -11.475 -20.185 1.00 69.12 240 GLY A O 1
ATOM 1911 N N . ALA A 1 241 ? 24.100 -9.353 -20.886 1.00 61.53 241 ALA A N 1
ATOM 1912 C CA . ALA A 1 241 ? 24.397 -9.559 -22.309 1.00 61.53 241 ALA A CA 1
ATOM 1913 C C . ALA A 1 241 ? 25.856 -9.241 -22.669 1.00 61.53 241 ALA A C 1
ATOM 1915 O O . ALA A 1 241 ? 26.468 -8.388 -21.981 1.00 61.53 241 ALA A O 1
#

Organism: Orchesella cincta (NCBI:txid48709)

Foldseek 3Di:
DPPPPCQPPDNFFEAEAADDQFDKWKKFFPDDDDPVCVVVQQVVLQVVLQVQLLVVLCPDPVNPVCVVVVVVPHGQWPGKDWDWDAPPPPPPPPVDVDDDPPDTGIMIIITGHDQVSLVSSQVVQCVDPPPHHIDTDPSVDGSVNCLCVPPLQVHDPPFDKDADPPQKAWADCPPVPDHDPDPGPTYIYGYRNRMHTDPDTDPDRRFDKDKDKDWDFAQDDDPDPDTHTDDMDMDIDTPPD

Secondary structure (DSSP, 8-state):
-----TTSSS---EEEEEE----EEEEEESSPPPHHHHHHHHHHHHHHHHHHHHHHHHH-GGGGGGHHHHHTT--SEEEEEEEEE---TT-TT-TT-SS---SPEEEEEEEESSTTHHHHHHHHHHT--SS--EEEESTTS-HHHHHHHSTTT---TT--EE--TTSEEE--TT-SSS-----SSEEEEEETTS-EE-SS--SSPP--EEEEEEEEEE--SSS-SSPEEEEEEEEEEETT-